Protein AF-A0A7C3JRL9-F1 (afdb_monomer_lite)

Secondary structure (DSSP, 8-state):
-HHHHHHHHHHHHTT---SHHHHHH-HHHHHHHHHHHHHHHHHHHHHHHHHHHHHHHHHTS-HHHHHHHHHHHHHHHHHHHH--HHHHHHHHHHHHHHHHHHHTT--HHHHHHHHHHHHHHHHHHHHHHHHHGGGGGG-HHHHHHHHHHHHHHHHHHHHHHHHHHHTTTSSSHHHHHHHHHHHHSS--

pLDDT: mean 79.58, std 14.14, range [42.62, 97.12]

Sequence (188 aa):
GVVTALFIVALLAWGYLPGPEMVKKNPEMIYSIVWLQGISGLAGTLVGFTLAAQLAKLAQVRYTFMVPVMFIFILMGAFSVSRDPADLVMVVGFGFLGYFMRRYGFPRPAMILGLVLGDLMEKYLYRSVASYGFTWLTRPAVIVLLAFAGLSLFLTLRGRIKASANAREEAPATASFTGAMARAEDES

Structure (mmCIF, N/CA/C/O backbone):
data_AF-A0A7C3JRL9-F1
#
_entry.id   AF-A0A7C3JRL9-F1
#
loop_
_atom_site.group_PDB
_atom_site.id
_atom_site.type_symbol
_atom_site.label_atom_id
_atom_site.label_alt_id
_atom_site.label_comp_id
_atom_site.label_asym_id
_atom_site.label_entity_id
_atom_site.label_seq_id
_atom_site.pdbx_PDB_ins_code
_atom_site.Cartn_x
_atom_site.Cartn_y
_atom_site.Cartn_z
_atom_site.occupancy
_atom_site.B_iso_or_equiv
_atom_site.auth_seq_id
_atom_site.auth_comp_id
_atom_site.auth_asym_id
_atom_site.auth_atom_id
_atom_site.pdbx_PDB_model_num
ATOM 1 N N . GLY A 1 1 ? 10.222 4.390 -11.655 1.00 56.88 1 GLY A N 1
ATOM 2 C CA . GLY A 1 1 ? 10.301 5.566 -12.534 1.00 56.88 1 GLY A CA 1
ATOM 3 C C . GLY A 1 1 ? 11.142 6.632 -11.877 1.00 56.88 1 GLY A C 1
ATOM 4 O O . GLY A 1 1 ? 12.346 6.640 -12.071 1.00 56.88 1 GLY A O 1
ATOM 5 N N . VAL A 1 2 ? 10.524 7.466 -11.040 1.00 76.88 2 VAL A N 1
ATOM 6 C CA . VAL A 1 2 ? 11.206 8.600 -10.395 1.00 76.88 2 VAL A CA 1
ATOM 7 C C . VAL A 1 2 ? 12.194 8.149 -9.316 1.00 76.88 2 VAL A C 1
ATOM 9 O O . VAL A 1 2 ? 13.349 8.536 -9.361 1.00 76.88 2 VAL A O 1
ATOM 12 N N . VAL A 1 3 ? 11.798 7.250 -8.409 1.00 83.75 3 VAL A N 1
ATOM 13 C CA . VAL A 1 3 ? 12.682 6.780 -7.318 1.00 83.75 3 VAL A CA 1
ATOM 14 C C . VAL A 1 3 ? 13.914 6.038 -7.850 1.00 83.75 3 VAL A C 1
ATOM 16 O O . VAL A 1 3 ? 15.030 6.275 -7.407 1.00 83.75 3 VAL A O 1
ATOM 19 N N . THR A 1 4 ? 13.730 5.190 -8.864 1.00 84.75 4 THR A N 1
ATOM 20 C CA . THR A 1 4 ? 14.830 4.503 -9.560 1.00 84.75 4 THR A CA 1
ATOM 21 C C . THR A 1 4 ? 15.759 5.479 -10.281 1.00 84.75 4 THR A C 1
ATOM 23 O O . THR A 1 4 ? 16.967 5.280 -10.272 1.00 84.75 4 THR A O 1
ATOM 26 N N . ALA A 1 5 ? 15.216 6.547 -10.878 1.00 86.44 5 ALA A N 1
ATOM 27 C CA . ALA A 1 5 ? 16.021 7.584 -11.516 1.00 86.44 5 ALA A CA 1
ATOM 28 C C . ALA A 1 5 ? 16.810 8.398 -10.481 1.00 86.44 5 ALA A C 1
ATOM 30 O O . ALA A 1 5 ? 18.003 8.598 -10.661 1.00 86.44 5 ALA A O 1
ATOM 31 N N . LEU A 1 6 ? 16.182 8.791 -9.367 1.00 89.81 6 LEU A N 1
ATOM 32 C CA . LEU A 1 6 ? 16.849 9.481 -8.258 1.00 89.81 6 LEU A CA 1
ATOM 33 C C . LEU A 1 6 ? 17.978 8.638 -7.661 1.00 89.81 6 LEU A C 1
ATOM 35 O O . LEU A 1 6 ? 19.049 9.161 -7.372 1.00 89.81 6 LEU A O 1
ATOM 39 N N . PHE A 1 7 ? 17.764 7.330 -7.535 1.00 87.06 7 PHE A N 1
ATOM 40 C CA . PHE A 1 7 ? 18.797 6.405 -7.088 1.00 87.06 7 PHE A CA 1
ATOM 41 C C . PHE A 1 7 ? 19.982 6.341 -8.065 1.00 87.06 7 PHE A C 1
ATOM 43 O O . PHE A 1 7 ? 21.127 6.468 -7.644 1.00 87.06 7 PHE A O 1
ATOM 50 N N . ILE A 1 8 ? 19.722 6.225 -9.374 1.00 88.38 8 ILE A N 1
ATOM 51 C CA . ILE A 1 8 ? 20.769 6.263 -10.412 1.00 88.38 8 ILE A CA 1
ATOM 52 C C . ILE A 1 8 ? 21.530 7.596 -10.379 1.00 88.38 8 ILE A C 1
ATOM 54 O O . ILE A 1 8 ? 22.756 7.597 -10.446 1.00 88.38 8 ILE A O 1
ATOM 58 N N . VAL A 1 9 ? 20.824 8.719 -10.227 1.00 88.31 9 VAL A N 1
ATOM 59 C CA . VAL A 1 9 ? 21.429 10.055 -10.110 1.00 88.31 9 VAL A CA 1
ATOM 60 C C . VAL A 1 9 ? 22.331 10.147 -8.879 1.00 88.31 9 VAL A C 1
ATOM 62 O O . VAL A 1 9 ? 23.441 10.658 -8.988 1.00 88.31 9 VAL A O 1
ATOM 65 N N . ALA A 1 10 ? 21.907 9.615 -7.731 1.00 87.19 10 ALA A N 1
ATOM 66 C CA . ALA A 1 10 ? 22.717 9.599 -6.514 1.00 87.19 10 ALA A CA 1
ATOM 67 C C . ALA A 1 10 ? 24.000 8.761 -6.670 1.00 87.19 10 ALA A C 1
ATOM 69 O O . ALA A 1 10 ? 25.068 9.189 -6.239 1.00 87.19 10 ALA A O 1
ATOM 70 N N . LEU A 1 11 ? 23.921 7.602 -7.333 1.00 86.50 11 LEU A N 1
ATOM 71 C CA . LEU A 1 11 ? 25.095 6.768 -7.615 1.00 86.50 11 LEU A CA 1
ATOM 72 C C . LEU A 1 11 ? 26.078 7.463 -8.564 1.00 86.50 11 LEU A C 1
ATOM 74 O O . LEU A 1 11 ? 27.279 7.492 -8.294 1.00 86.50 11 LEU A O 1
ATOM 78 N N . LEU A 1 12 ? 25.561 8.081 -9.629 1.00 87.81 12 LEU A N 1
ATOM 79 C CA . LEU A 1 12 ? 26.366 8.858 -10.570 1.00 87.81 12 LEU A CA 1
ATOM 80 C C . LEU A 1 12 ? 27.022 10.070 -9.893 1.00 87.81 12 LEU A C 1
ATOM 82 O O . LEU A 1 12 ? 28.178 10.367 -10.184 1.00 87.81 12 LEU A O 1
ATOM 86 N N . ALA A 1 13 ? 26.331 10.732 -8.957 1.00 87.94 13 ALA A N 1
ATOM 87 C CA . ALA A 1 13 ? 26.879 11.848 -8.180 1.00 87.94 13 ALA A CA 1
ATOM 88 C C . ALA A 1 13 ? 28.062 11.433 -7.286 1.00 87.94 13 ALA A C 1
ATOM 90 O O . ALA A 1 13 ? 28.947 12.241 -7.022 1.00 87.94 13 ALA A O 1
ATOM 91 N N . TRP A 1 14 ? 28.108 10.172 -6.853 1.00 84.06 14 TRP A N 1
ATOM 92 C CA . TRP A 1 14 ? 29.246 9.585 -6.138 1.00 84.06 14 TRP A CA 1
ATOM 93 C C . TRP A 1 14 ? 30.312 8.980 -7.064 1.00 84.06 14 TRP A C 1
ATOM 95 O O . TRP A 1 14 ? 31.263 8.368 -6.586 1.00 84.06 14 TRP A O 1
ATOM 105 N N . GLY A 1 15 ? 30.185 9.164 -8.382 1.00 82.62 15 GLY A N 1
ATOM 106 C CA . GLY A 1 15 ? 31.150 8.682 -9.374 1.00 82.62 15 GLY A CA 1
ATOM 107 C C . GLY A 1 15 ? 30.995 7.204 -9.743 1.00 82.62 15 GLY A C 1
ATOM 108 O O . GLY A 1 15 ? 31.827 6.662 -10.470 1.00 82.62 15 GLY A O 1
ATOM 109 N N . TYR A 1 16 ? 29.931 6.545 -9.285 1.00 81.62 16 TYR A N 1
ATOM 110 C CA . TYR A 1 16 ? 29.655 5.145 -9.582 1.00 81.62 16 TYR A CA 1
ATOM 111 C C . TYR A 1 16 ? 28.729 5.028 -10.800 1.00 81.62 16 TYR A C 1
ATOM 113 O O . TYR A 1 16 ? 27.590 5.491 -10.766 1.00 81.62 16 TYR A O 1
ATOM 121 N N . LEU A 1 17 ? 29.197 4.396 -11.884 1.00 81.31 17 LEU A N 1
ATOM 122 C CA . LEU A 1 17 ? 28.400 4.171 -13.100 1.00 81.31 17 LEU A CA 1
ATOM 123 C C . LEU A 1 17 ? 27.587 2.873 -12.993 1.00 81.31 17 LEU A C 1
ATOM 125 O O . LEU A 1 17 ? 28.160 1.804 -13.192 1.00 81.31 17 LEU A O 1
ATOM 129 N N . PRO A 1 18 ? 26.268 2.908 -12.730 1.00 72.94 18 PRO A N 1
ATOM 130 C CA . PRO A 1 18 ? 25.472 1.692 -12.590 1.00 72.94 18 PRO A CA 1
ATOM 131 C C . PRO A 1 18 ? 25.501 0.852 -13.876 1.00 72.94 18 PRO A C 1
ATOM 133 O O . PRO A 1 18 ? 25.151 1.322 -14.956 1.00 72.94 18 PRO A O 1
ATOM 136 N N . GLY A 1 19 ? 25.923 -0.408 -13.755 1.00 79.75 19 GLY A N 1
ATOM 137 C CA . GLY A 1 19 ? 26.060 -1.344 -14.871 1.00 79.75 19 GLY A CA 1
ATOM 138 C C . GLY A 1 19 ? 26.717 -2.666 -14.449 1.00 79.75 19 GLY A C 1
ATOM 139 O O . GLY A 1 19 ? 27.100 -2.809 -13.286 1.00 79.75 19 GLY A O 1
ATOM 140 N N . PRO A 1 20 ? 26.893 -3.634 -15.369 1.00 76.00 20 PRO A N 1
ATOM 141 C CA . PRO A 1 20 ? 27.517 -4.930 -15.065 1.00 76.00 20 PRO A CA 1
ATOM 142 C C . PRO A 1 20 ? 28.936 -4.797 -14.495 1.00 76.00 20 PRO A C 1
ATOM 144 O O . PRO A 1 20 ? 29.383 -5.631 -13.713 1.00 76.00 20 PRO A O 1
ATOM 147 N N . GLU A 1 21 ? 29.628 -3.718 -14.861 1.00 77.62 21 GLU A N 1
ATOM 148 C CA . GLU A 1 21 ? 30.976 -3.408 -14.393 1.00 77.62 21 GLU A CA 1
ATOM 149 C C . GLU A 1 21 ? 31.012 -2.965 -12.921 1.00 77.62 21 GLU A C 1
ATOM 151 O O . GLU A 1 21 ? 31.993 -3.246 -12.242 1.00 77.62 21 GLU A O 1
ATOM 156 N N . MET A 1 22 ? 29.940 -2.379 -12.369 1.00 78.19 22 MET A N 1
ATOM 157 C CA . MET A 1 22 ? 29.875 -2.036 -10.936 1.00 78.19 22 MET A CA 1
ATOM 158 C C . MET A 1 22 ? 29.895 -3.261 -10.036 1.00 78.19 22 MET A C 1
ATOM 160 O O . MET A 1 22 ? 30.520 -3.232 -8.982 1.00 78.19 22 MET A O 1
ATOM 164 N N . VAL A 1 23 ? 29.253 -4.345 -10.474 1.00 78.00 23 VAL A N 1
ATOM 165 C CA . VAL A 1 23 ? 29.244 -5.619 -9.744 1.00 78.00 23 VAL A CA 1
ATOM 166 C C . VAL A 1 23 ? 30.650 -6.207 -9.657 1.00 78.00 23 VAL A C 1
ATOM 168 O O . VAL A 1 23 ? 30.996 -6.833 -8.661 1.00 78.00 23 VAL A O 1
ATOM 171 N N . LYS A 1 24 ? 31.471 -5.985 -10.690 1.00 78.25 24 LYS A N 1
ATOM 172 C CA . LYS A 1 24 ? 32.839 -6.502 -10.763 1.00 78.25 24 LYS A CA 1
ATOM 173 C C . LYS A 1 24 ? 33.857 -5.597 -10.070 1.00 78.25 24 LYS A C 1
ATOM 175 O O . LYS A 1 24 ? 34.755 -6.110 -9.417 1.00 78.25 24 LYS A O 1
ATOM 180 N N . LYS A 1 25 ? 33.746 -4.275 -10.246 1.00 79.19 25 LYS A N 1
ATOM 181 C CA . LYS A 1 25 ? 34.727 -3.298 -9.743 1.00 79.19 25 LYS A CA 1
ATOM 182 C C . LYS A 1 25 ? 34.474 -2.845 -8.311 1.00 79.19 25 LYS A C 1
ATOM 184 O O . LYS A 1 25 ? 35.446 -2.568 -7.628 1.00 79.19 25 LYS A O 1
ATOM 189 N N . ASN A 1 26 ? 33.212 -2.754 -7.887 1.00 80.00 26 ASN A N 1
ATOM 190 C CA . ASN A 1 26 ? 32.833 -2.241 -6.565 1.00 80.00 26 ASN A CA 1
ATOM 191 C C . ASN A 1 26 ? 31.784 -3.154 -5.891 1.00 80.00 26 ASN A C 1
ATOM 193 O O . ASN A 1 26 ? 30.663 -2.711 -5.600 1.00 80.00 26 ASN A O 1
ATOM 197 N N . PRO A 1 27 ? 32.086 -4.452 -5.679 1.00 80.81 27 PRO A N 1
ATOM 198 C CA . PRO A 1 27 ? 31.149 -5.386 -5.056 1.00 80.81 27 PRO A CA 1
ATOM 199 C C . PRO A 1 27 ? 30.756 -4.953 -3.637 1.00 80.81 27 PRO A C 1
ATOM 201 O O . PRO A 1 27 ? 29.607 -5.143 -3.234 1.00 80.81 27 PRO A O 1
ATOM 204 N N . GLU A 1 28 ? 31.665 -4.320 -2.890 1.00 85.75 28 GLU A N 1
ATOM 205 C CA . GLU A 1 28 ? 31.413 -3.838 -1.531 1.00 85.75 28 GLU A CA 1
ATOM 206 C C . GLU A 1 28 ? 30.258 -2.831 -1.452 1.00 85.75 28 GLU A C 1
ATOM 208 O O . GLU A 1 28 ? 29.477 -2.862 -0.496 1.00 85.75 28 GLU A O 1
ATOM 213 N N . MET A 1 29 ? 30.082 -1.986 -2.473 1.00 83.94 29 MET A N 1
ATOM 214 C CA . MET A 1 29 ? 28.991 -1.012 -2.507 1.00 83.94 29 MET A CA 1
ATOM 215 C C . MET A 1 29 ? 27.630 -1.701 -2.644 1.00 83.94 29 MET A C 1
ATOM 217 O O . MET A 1 29 ? 26.676 -1.352 -1.947 1.00 83.94 29 MET A O 1
ATOM 221 N N . ILE A 1 30 ? 27.540 -2.715 -3.509 1.00 85.31 30 ILE A N 1
ATOM 222 C CA . ILE A 1 30 ? 26.302 -3.474 -3.722 1.00 85.31 30 ILE A CA 1
ATOM 223 C C . ILE A 1 30 ? 25.941 -4.244 -2.458 1.00 85.31 30 ILE A C 1
ATOM 225 O O . ILE A 1 30 ? 24.798 -4.172 -2.004 1.00 85.31 30 ILE A O 1
ATOM 229 N N . TYR A 1 31 ? 26.917 -4.925 -1.853 1.00 89.06 31 TYR A N 1
ATOM 230 C CA . TYR A 1 31 ? 26.693 -5.622 -0.592 1.00 89.06 31 TYR A CA 1
ATOM 231 C C . TYR A 1 31 ? 26.236 -4.661 0.503 1.00 89.06 31 TYR A C 1
ATOM 233 O O . TYR A 1 31 ? 25.285 -4.976 1.208 1.00 89.06 31 TYR A O 1
ATOM 241 N N . SER A 1 32 ? 26.824 -3.468 0.601 1.00 89.94 32 SER A N 1
ATOM 242 C CA . SER A 1 32 ? 26.413 -2.463 1.587 1.00 89.94 32 SER A CA 1
ATOM 243 C C . SER A 1 32 ? 24.957 -2.022 1.404 1.00 89.94 32 SER A C 1
ATOM 245 O O . SER A 1 32 ? 24.225 -1.922 2.383 1.00 89.94 32 SER A O 1
ATOM 247 N N . ILE A 1 33 ? 24.500 -1.819 0.164 1.00 89.00 33 ILE A N 1
ATOM 248 C CA . ILE A 1 33 ? 23.107 -1.440 -0.133 1.00 89.00 33 ILE A CA 1
ATOM 249 C C . ILE A 1 33 ? 22.141 -2.581 0.210 1.00 89.00 33 ILE A C 1
ATOM 251 O O . ILE A 1 33 ? 21.086 -2.340 0.797 1.00 89.00 33 ILE A O 1
ATOM 255 N N . VAL A 1 34 ? 22.506 -3.826 -0.109 1.00 91.25 34 VAL A N 1
ATOM 256 C CA . VAL A 1 34 ? 21.704 -5.014 0.226 1.00 91.25 34 VAL A CA 1
ATOM 257 C C . VAL A 1 34 ? 21.622 -5.210 1.742 1.00 91.25 34 VAL A C 1
ATOM 259 O O . VAL A 1 34 ? 20.528 -5.398 2.279 1.00 91.25 34 VAL A O 1
ATOM 262 N N . TRP A 1 35 ? 22.751 -5.104 2.448 1.00 94.75 35 TRP A N 1
ATOM 263 C CA . TRP A 1 35 ? 22.793 -5.168 3.908 1.00 94.75 35 TRP A CA 1
ATOM 264 C C . TRP A 1 35 ? 21.987 -4.037 4.543 1.00 94.75 35 TRP A C 1
ATOM 266 O O . TRP A 1 35 ? 21.216 -4.296 5.462 1.00 94.75 35 TRP A O 1
ATOM 276 N N . LEU A 1 36 ? 22.087 -2.809 4.029 1.00 94.56 36 LEU A N 1
ATOM 277 C CA . LEU A 1 36 ? 21.318 -1.672 4.528 1.00 94.56 36 LEU A CA 1
ATOM 278 C C . LEU A 1 36 ? 19.813 -1.855 4.306 1.00 94.56 36 LEU A C 1
ATOM 280 O O . LEU A 1 36 ? 19.033 -1.520 5.192 1.00 94.56 36 LEU A O 1
ATOM 284 N N . GLN A 1 37 ? 19.391 -2.434 3.179 1.00 92.75 37 GLN A N 1
ATOM 285 C CA . GLN A 1 37 ? 17.986 -2.770 2.936 1.00 92.75 37 GLN A CA 1
ATOM 286 C C . GLN A 1 37 ? 17.477 -3.814 3.942 1.00 92.75 37 GLN A C 1
ATOM 288 O O . GLN A 1 37 ? 16.376 -3.674 4.479 1.00 92.75 37 GLN A O 1
ATOM 293 N N . GLY A 1 38 ? 18.290 -4.831 4.242 1.00 94.94 38 GLY A N 1
ATOM 294 C CA . GLY A 1 38 ? 17.980 -5.822 5.274 1.00 94.94 38 GLY A CA 1
ATOM 295 C C . GLY A 1 38 ? 17.889 -5.202 6.672 1.00 94.94 38 GLY A C 1
ATOM 296 O O . GLY A 1 38 ? 16.897 -5.392 7.379 1.00 94.94 38 GLY A O 1
ATOM 297 N N . ILE A 1 39 ? 18.886 -4.397 7.048 1.00 97.12 39 ILE A N 1
ATOM 298 C CA . ILE A 1 39 ? 18.936 -3.686 8.332 1.00 97.12 39 ILE A CA 1
ATOM 299 C C . ILE A 1 39 ? 17.781 -2.687 8.445 1.00 97.12 39 ILE A C 1
ATOM 301 O O . ILE A 1 39 ? 17.201 -2.571 9.517 1.00 97.12 39 ILE A O 1
ATOM 305 N N . SER A 1 40 ? 17.391 -2.009 7.363 1.00 96.00 40 SER A N 1
ATOM 306 C CA . SER A 1 40 ? 16.243 -1.096 7.336 1.00 96.00 40 SER A CA 1
ATOM 307 C C . SER A 1 40 ? 14.941 -1.824 7.665 1.00 96.00 40 SER A C 1
ATOM 309 O O . SER A 1 40 ? 14.171 -1.344 8.496 1.00 96.00 40 SER A O 1
ATOM 311 N N . GLY A 1 41 ? 14.720 -3.010 7.089 1.00 95.12 41 GLY A N 1
ATOM 312 C CA . GLY A 1 41 ? 13.561 -3.839 7.422 1.00 95.12 41 GLY A CA 1
ATOM 313 C C . GLY A 1 41 ? 13.556 -4.277 8.890 1.00 95.12 41 GLY A C 1
ATOM 314 O O . GLY A 1 41 ? 12.526 -4.191 9.565 1.00 95.12 41 GLY A O 1
ATOM 315 N N . LEU A 1 42 ? 14.716 -4.683 9.415 1.00 96.50 42 LEU A N 1
ATOM 316 C CA . LEU A 1 42 ? 14.855 -5.089 10.815 1.00 96.50 42 LEU A CA 1
ATOM 317 C C . LEU A 1 42 ? 14.656 -3.910 11.780 1.00 96.50 42 LEU A C 1
ATOM 319 O O . LEU A 1 42 ? 13.880 -4.009 12.729 1.00 96.50 42 LEU A O 1
ATOM 323 N N . ALA A 1 43 ? 15.300 -2.776 11.510 1.00 96.50 43 ALA A N 1
ATOM 324 C CA . ALA A 1 43 ? 15.160 -1.546 12.280 1.00 96.50 43 ALA A CA 1
ATOM 325 C C . ALA A 1 43 ? 13.718 -1.025 12.234 1.00 96.50 43 ALA A C 1
ATOM 327 O O . ALA A 1 43 ? 13.165 -0.661 13.268 1.00 96.50 43 ALA A O 1
ATOM 328 N N . GLY A 1 44 ? 13.077 -1.059 11.063 1.00 95.31 44 GLY A N 1
ATOM 329 C CA . GLY A 1 44 ? 11.672 -0.698 10.893 1.00 95.31 44 GLY A CA 1
ATOM 330 C C . GLY A 1 44 ? 10.736 -1.607 11.686 1.00 95.31 44 GLY A C 1
ATOM 331 O O . GLY A 1 44 ? 9.789 -1.120 12.294 1.00 95.31 44 GLY A O 1
ATOM 332 N N . THR A 1 45 ? 11.031 -2.906 11.758 1.00 95.88 45 THR A N 1
ATOM 333 C CA . THR A 1 45 ? 10.268 -3.854 12.586 1.00 95.88 45 THR A CA 1
ATOM 334 C C . THR A 1 45 ? 10.439 -3.553 14.074 1.00 95.88 45 THR A C 1
ATOM 336 O O . THR A 1 45 ? 9.452 -3.504 14.805 1.00 95.88 45 THR A O 1
ATOM 339 N N . LEU A 1 46 ? 11.671 -3.294 14.523 1.00 96.19 46 LEU A N 1
ATOM 340 C CA . LEU A 1 46 ? 11.961 -2.965 15.919 1.00 96.19 46 LEU A CA 1
ATOM 341 C C . LEU A 1 46 ? 11.271 -1.661 16.345 1.00 96.19 46 LEU A C 1
ATOM 343 O O . LEU A 1 46 ? 10.592 -1.622 17.369 1.00 96.19 46 LEU A O 1
ATOM 347 N N . VAL A 1 47 ? 11.398 -0.611 15.532 1.00 95.69 47 VAL A N 1
ATOM 348 C CA . VAL A 1 47 ? 10.740 0.687 15.748 1.00 95.69 47 VAL A CA 1
ATOM 349 C C . VAL A 1 47 ? 9.219 0.550 15.658 1.00 95.69 47 VAL A C 1
ATOM 351 O O . VAL A 1 47 ? 8.493 1.123 16.464 1.00 95.69 47 VAL A O 1
ATOM 354 N N . GLY A 1 48 ? 8.718 -0.245 14.714 1.00 94.06 48 GLY A N 1
ATOM 355 C CA . GLY A 1 48 ? 7.296 -0.540 14.586 1.00 94.06 48 GLY A CA 1
ATOM 356 C C . GLY A 1 48 ? 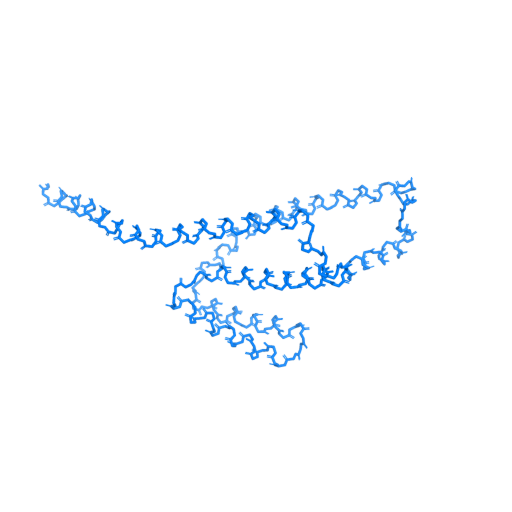6.739 -1.218 15.835 1.00 94.06 48 GLY A C 1
ATOM 357 O O . GLY A 1 48 ? 5.680 -0.825 16.312 1.00 94.06 48 GLY A O 1
ATOM 358 N N . PHE A 1 49 ? 7.462 -2.180 16.410 1.00 94.00 49 PHE A N 1
ATOM 359 C CA . PHE A 1 49 ? 7.043 -2.884 17.622 1.00 94.00 49 PHE A CA 1
ATOM 360 C C . PHE A 1 49 ? 7.012 -1.968 18.854 1.00 94.00 49 PHE A C 1
ATOM 362 O O . PHE A 1 49 ? 6.048 -2.003 19.621 1.00 94.00 49 PHE A O 1
ATOM 369 N N . THR A 1 50 ? 8.018 -1.105 19.031 1.00 92.88 50 THR A N 1
ATOM 370 C CA . THR A 1 50 ? 8.047 -0.153 20.156 1.00 92.88 50 THR A CA 1
ATOM 371 C C . THR A 1 50 ? 6.966 0.921 20.027 1.00 92.88 50 THR A C 1
ATOM 373 O O . THR A 1 50 ? 6.276 1.225 21.003 1.00 92.88 50 THR A O 1
ATOM 376 N N . LEU A 1 51 ? 6.753 1.451 18.818 1.00 93.75 51 LEU A N 1
ATOM 377 C CA . LEU A 1 51 ? 5.714 2.446 18.545 1.00 93.75 51 LEU A CA 1
ATOM 378 C C . LEU A 1 51 ? 4.305 1.850 18.551 1.00 93.75 51 LEU A C 1
ATOM 380 O O . LEU A 1 51 ? 3.365 2.555 18.911 1.00 93.75 51 LEU A O 1
ATOM 384 N N . ALA A 1 52 ? 4.125 0.573 18.201 1.00 91.75 52 ALA A N 1
ATOM 385 C CA . ALA A 1 52 ? 2.809 -0.066 18.154 1.00 91.75 52 ALA A CA 1
ATOM 386 C C . ALA A 1 52 ? 2.072 0.047 19.495 1.00 91.75 52 ALA A C 1
ATOM 388 O O . ALA A 1 52 ? 0.887 0.374 19.519 1.00 91.75 52 ALA A O 1
ATOM 389 N N . ALA A 1 53 ? 2.776 -0.135 20.617 1.00 85.44 53 ALA A N 1
ATOM 390 C CA . ALA A 1 53 ? 2.191 0.006 21.949 1.00 85.44 53 ALA A CA 1
ATOM 391 C C . ALA A 1 53 ? 1.735 1.447 22.252 1.00 85.44 53 ALA A C 1
ATOM 393 O O . ALA A 1 53 ? 0.713 1.653 22.910 1.00 85.44 53 ALA A O 1
ATOM 394 N N . GLN A 1 54 ? 2.468 2.454 21.770 1.00 88.12 54 GLN A N 1
ATOM 395 C CA . GLN A 1 54 ? 2.111 3.866 21.943 1.00 88.12 54 GLN A CA 1
ATOM 396 C C . GLN A 1 54 ? 0.961 4.275 21.012 1.00 88.12 54 GLN A C 1
ATOM 398 O O . GLN A 1 54 ? 0.013 4.930 21.447 1.00 88.12 54 GLN A O 1
ATOM 403 N N . LEU A 1 55 ? 0.996 3.832 19.755 1.00 86.69 55 LEU A N 1
ATOM 404 C CA . LEU A 1 55 ? -0.055 4.073 18.767 1.00 86.69 55 LEU A CA 1
ATOM 405 C C . LEU A 1 55 ? -1.370 3.384 19.149 1.00 86.69 55 LEU A C 1
ATOM 407 O O . LEU A 1 55 ? -2.436 3.968 18.963 1.00 86.69 55 LEU A O 1
ATOM 411 N N . ALA A 1 56 ? -1.314 2.193 19.751 1.00 83.88 56 ALA A N 1
ATOM 412 C CA . ALA A 1 56 ? -2.496 1.510 20.273 1.00 83.88 56 ALA A CA 1
ATOM 413 C C . ALA A 1 56 ? -3.200 2.337 21.361 1.00 83.88 56 ALA A C 1
ATOM 415 O O . ALA A 1 56 ? -4.423 2.457 21.345 1.00 83.88 56 ALA A O 1
ATOM 416 N N . LYS A 1 57 ? -2.439 2.975 22.263 1.00 83.06 57 LYS A N 1
ATOM 417 C CA . LYS A 1 57 ? -2.996 3.889 23.276 1.00 83.06 57 LYS A CA 1
ATOM 418 C C . LYS A 1 57 ? -3.601 5.141 22.642 1.00 83.06 57 LYS A C 1
ATOM 420 O O . LYS A 1 57 ? -4.663 5.586 23.066 1.00 83.06 57 LYS A O 1
ATOM 425 N N . LEU A 1 58 ? -2.967 5.683 21.600 1.00 80.94 58 LEU A N 1
ATOM 426 C CA . LEU A 1 58 ? -3.493 6.837 20.867 1.00 80.94 58 LEU A CA 1
ATOM 427 C C . LEU A 1 58 ? -4.814 6.509 20.146 1.00 80.94 58 LEU A C 1
ATOM 429 O O . LEU A 1 58 ? -5.716 7.340 20.112 1.00 80.94 58 LEU A O 1
ATOM 433 N N . ALA A 1 59 ? -4.968 5.281 19.645 1.00 78.19 59 ALA A N 1
ATOM 434 C CA . ALA A 1 59 ? -6.204 4.802 19.025 1.00 78.19 59 ALA A CA 1
ATOM 435 C C . ALA A 1 59 ? -7.358 4.561 20.023 1.00 78.19 59 ALA A C 1
ATOM 437 O O . ALA A 1 59 ? -8.512 4.481 19.605 1.00 78.19 59 ALA A O 1
ATOM 438 N N . GLN A 1 60 ? -7.074 4.462 21.328 1.00 79.25 60 GLN A N 1
ATOM 439 C CA . GLN A 1 60 ? -8.093 4.338 22.382 1.00 79.25 60 GLN A CA 1
ATOM 440 C C . GLN A 1 60 ? -8.669 5.689 22.839 1.00 79.25 60 GLN A C 1
ATOM 442 O O . GLN A 1 60 ? -9.599 5.726 23.648 1.00 79.25 60 GLN A O 1
ATOM 447 N N . VAL A 1 61 ? -8.149 6.809 22.327 1.00 80.31 61 VAL A N 1
ATOM 448 C CA . VAL A 1 61 ? -8.689 8.144 22.612 1.00 80.31 61 VAL A CA 1
ATOM 449 C C . VAL A 1 61 ? -10.125 8.248 22.089 1.00 80.31 61 VAL A C 1
ATOM 451 O O . VAL A 1 61 ? -10.465 7.716 21.033 1.00 80.31 61 VAL A O 1
ATOM 454 N N . ARG A 1 62 ? -10.987 8.952 22.840 1.00 80.69 62 ARG A N 1
ATOM 455 C CA . ARG A 1 62 ? -12.408 9.151 22.509 1.00 80.69 62 ARG A CA 1
ATOM 456 C C . ARG A 1 62 ? -12.596 9.491 21.025 1.00 80.69 62 ARG A C 1
ATOM 458 O O . ARG A 1 62 ? -12.112 10.516 20.542 1.00 80.69 62 ARG A O 1
ATOM 465 N N . TYR A 1 63 ? -13.390 8.660 20.346 1.00 75.88 63 TYR A N 1
ATOM 466 C CA . TYR A 1 63 ? -13.707 8.767 18.917 1.00 75.88 63 TYR A CA 1
ATOM 467 C C . TYR A 1 63 ? -14.183 10.172 18.507 1.00 75.88 63 TYR A C 1
ATOM 469 O O . TYR A 1 63 ? -13.878 10.635 17.411 1.00 75.88 63 TYR A O 1
ATOM 477 N N . THR A 1 64 ? -14.855 10.886 19.414 1.00 86.06 64 THR A N 1
ATOM 478 C CA . THR A 1 64 ? -15.344 12.257 19.214 1.00 86.06 64 THR A CA 1
ATOM 479 C C . THR A 1 64 ? -14.248 13.257 18.825 1.00 86.06 64 THR A C 1
ATOM 481 O O . THR A 1 64 ? -14.519 14.145 18.025 1.00 86.06 64 THR A O 1
ATOM 484 N N . PHE A 1 65 ? -13.018 13.113 19.334 1.00 84.50 65 PHE A N 1
ATOM 485 C CA . PHE A 1 65 ? -11.898 14.004 18.984 1.00 84.50 65 PHE A CA 1
ATOM 486 C C . PHE A 1 65 ? -11.055 13.476 17.818 1.00 84.50 65 PHE A C 1
ATOM 488 O O . PHE A 1 65 ? -10.501 14.258 17.051 1.00 84.50 65 PHE A O 1
ATOM 495 N N . MET A 1 66 ? -10.984 12.155 17.649 1.00 85.25 66 MET A N 1
ATOM 496 C CA . MET A 1 66 ? -10.219 11.521 16.570 1.00 85.25 66 MET A CA 1
ATOM 497 C C . MET A 1 66 ? -10.790 11.849 15.186 1.00 85.25 66 MET A C 1
ATOM 499 O O . MET A 1 66 ? -10.035 12.155 14.268 1.00 85.25 66 MET A O 1
ATOM 503 N N . VAL A 1 67 ? -12.119 11.827 1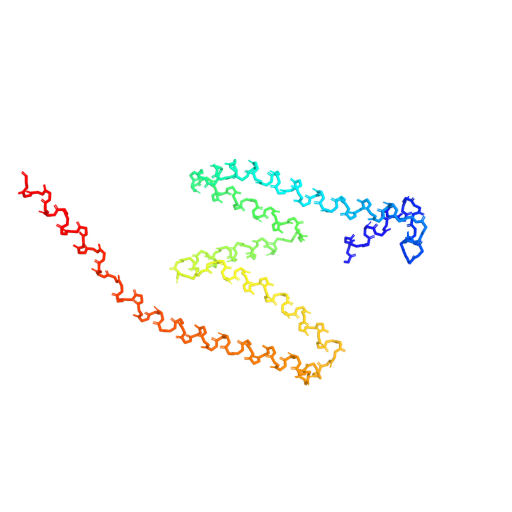5.039 1.00 86.06 67 VAL A N 1
ATOM 504 C CA . VAL A 1 67 ? -12.795 12.085 13.757 1.00 86.06 67 VAL A CA 1
ATOM 505 C C . VAL A 1 67 ? -12.450 13.456 13.152 1.00 86.06 67 VAL A C 1
ATOM 507 O O . VAL A 1 67 ? -12.004 13.468 12.005 1.00 86.06 67 VAL A O 1
ATOM 510 N N . PRO A 1 68 ? -12.609 14.600 13.850 1.00 88.31 68 PRO A N 1
ATOM 511 C CA . PRO A 1 68 ? -12.318 15.910 13.262 1.00 88.31 68 PRO A CA 1
ATOM 512 C C . PRO A 1 68 ? -10.832 16.098 12.939 1.00 88.31 68 PRO A C 1
ATOM 514 O O . PRO A 1 68 ? -10.506 16.639 11.884 1.00 88.31 68 PRO A O 1
ATOM 517 N N . VAL A 1 69 ? -9.927 15.601 13.789 1.00 90.06 69 VAL A N 1
ATOM 518 C CA . VAL A 1 69 ? -8.481 15.663 13.524 1.00 90.06 69 VAL A CA 1
ATOM 519 C C . VAL A 1 69 ? -8.136 14.848 12.279 1.00 90.06 69 VAL A C 1
ATOM 521 O O . VAL A 1 69 ? -7.508 15.371 11.362 1.00 90.06 69 VAL A O 1
ATOM 524 N N . MET A 1 70 ? -8.606 13.599 12.191 1.00 89.75 70 MET A N 1
ATOM 525 C CA . MET A 1 70 ? -8.412 12.770 10.998 1.00 89.75 70 MET A CA 1
ATOM 526 C C . MET A 1 70 ? -8.973 13.434 9.743 1.00 89.75 70 MET A C 1
ATOM 528 O O . MET A 1 70 ? -8.336 13.384 8.696 1.00 89.75 70 MET A O 1
ATOM 532 N N . PHE A 1 71 ? -10.136 14.078 9.841 1.00 89.06 71 PHE A N 1
ATOM 533 C CA . PHE A 1 71 ? -10.755 14.752 8.707 1.00 89.06 71 PHE A CA 1
ATOM 534 C C . PHE A 1 71 ? -9.884 15.898 8.176 1.00 89.06 71 PHE A C 1
ATOM 536 O O . PHE A 1 71 ? -9.657 15.976 6.972 1.00 89.06 71 PHE A O 1
ATOM 543 N N . ILE A 1 72 ? -9.311 16.724 9.060 1.00 90.81 72 ILE A N 1
ATOM 544 C CA . ILE A 1 72 ? -8.371 17.790 8.671 1.00 90.81 72 ILE A CA 1
ATOM 545 C C . ILE A 1 72 ? -7.133 17.200 7.984 1.00 90.81 72 ILE A C 1
ATOM 547 O O . ILE A 1 72 ? -6.736 17.680 6.925 1.00 90.81 72 ILE A O 1
ATOM 551 N N . PHE A 1 73 ? -6.549 16.133 8.538 1.00 91.19 73 PHE A N 1
ATOM 552 C CA . PHE A 1 73 ? -5.392 15.468 7.929 1.00 91.19 73 PHE A CA 1
ATOM 553 C C . PHE A 1 73 ? -5.707 14.873 6.550 1.00 91.19 73 PHE A C 1
ATOM 555 O O . PHE A 1 73 ? -4.887 14.986 5.642 1.00 91.19 73 PHE A O 1
ATOM 562 N N . ILE A 1 74 ? -6.887 14.274 6.370 1.00 89.06 74 ILE A N 1
ATOM 563 C CA . ILE A 1 74 ? -7.324 13.726 5.078 1.00 89.06 74 ILE A CA 1
ATOM 564 C C . ILE A 1 74 ? -7.490 14.847 4.047 1.00 89.06 74 ILE A C 1
ATOM 566 O O . ILE A 1 74 ? -7.001 14.715 2.928 1.00 89.06 74 ILE A O 1
ATOM 570 N N . LEU A 1 75 ? -8.125 15.961 4.421 1.00 87.69 75 LEU A N 1
ATOM 571 C CA . LEU A 1 75 ? -8.286 17.120 3.538 1.00 87.69 75 LEU A CA 1
ATOM 572 C C . LEU A 1 75 ? -6.935 17.741 3.162 1.00 87.69 75 LEU A C 1
ATOM 574 O O . LEU A 1 75 ? -6.699 18.053 1.997 1.00 87.69 75 LEU A O 1
ATOM 578 N N . MET A 1 76 ? -6.021 17.869 4.126 1.00 89.94 76 MET A N 1
ATOM 579 C CA . MET A 1 76 ? -4.678 18.393 3.881 1.00 89.94 76 MET A CA 1
ATOM 580 C C . MET A 1 76 ? -3.847 17.453 2.998 1.00 89.94 76 MET A C 1
ATOM 582 O O . MET A 1 76 ? -3.140 17.913 2.103 1.00 89.94 76 MET A O 1
ATOM 586 N N . GLY A 1 77 ? -3.972 16.139 3.197 1.00 87.12 77 GLY A N 1
ATOM 587 C CA . GLY A 1 77 ? -3.339 15.130 2.350 1.00 87.12 77 GLY A CA 1
ATOM 588 C C . GLY A 1 77 ? -3.865 15.157 0.915 1.00 87.12 77 GLY A C 1
ATOM 589 O O . GLY A 1 77 ? -3.070 15.150 -0.022 1.00 87.12 77 GLY A O 1
ATOM 590 N N . ALA A 1 78 ? -5.183 15.264 0.740 1.00 85.81 78 ALA A N 1
ATOM 591 C CA . ALA A 1 78 ? -5.817 15.377 -0.571 1.00 85.81 78 ALA A CA 1
ATOM 592 C C . ALA A 1 78 ? -5.343 16.623 -1.330 1.00 85.81 78 ALA A C 1
ATOM 594 O O . ALA A 1 78 ? -4.971 16.546 -2.499 1.00 85.81 78 ALA A O 1
ATOM 595 N N . PHE A 1 79 ? -5.268 17.761 -0.639 1.00 85.62 79 PHE A N 1
ATOM 596 C CA . PHE A 1 79 ? -4.816 19.012 -1.239 1.00 85.62 79 PHE A CA 1
ATOM 597 C C . PHE A 1 79 ? -3.317 19.015 -1.580 1.00 85.62 79 PHE A C 1
ATOM 599 O O . PHE A 1 79 ? -2.889 19.707 -2.505 1.00 85.62 79 PHE A O 1
ATOM 606 N N . SER A 1 80 ? -2.500 18.228 -0.871 1.00 86.88 80 SER A N 1
ATOM 607 C CA . SER A 1 80 ? -1.049 18.212 -1.078 1.00 86.88 80 SER A CA 1
ATOM 608 C C . SER A 1 80 ? -0.614 17.601 -2.415 1.00 86.88 80 SER A C 1
ATOM 610 O O . SER A 1 80 ? 0.502 17.888 -2.852 1.00 86.88 80 SER A O 1
ATOM 612 N N . VAL A 1 81 ? -1.438 16.751 -3.038 1.00 78.38 81 VAL A N 1
ATOM 613 C CA . VAL A 1 81 ? -1.074 16.019 -4.263 1.00 78.38 81 VAL A CA 1
ATOM 614 C C . VAL A 1 81 ? -1.284 16.876 -5.510 1.00 78.38 81 VAL A C 1
ATOM 616 O O . VAL A 1 81 ? -0.330 17.117 -6.246 1.00 78.38 81 VAL A O 1
ATOM 619 N N . SER A 1 82 ? -2.505 17.365 -5.728 1.00 75.06 82 SER A N 1
ATOM 620 C CA . SER A 1 82 ? -2.872 18.038 -6.985 1.00 75.06 82 SER A CA 1
ATOM 621 C C . SER A 1 82 ? -3.043 19.551 -6.842 1.00 75.06 82 SER A C 1
ATOM 623 O O . SER A 1 82 ? -3.113 20.245 -7.851 1.00 75.06 82 SER A O 1
ATOM 625 N N . ARG A 1 83 ? -3.102 20.077 -5.603 1.00 81.69 83 ARG A N 1
ATOM 626 C CA . ARG A 1 83 ? -3.413 21.489 -5.279 1.00 81.69 83 ARG A CA 1
ATOM 627 C C . ARG A 1 83 ? -4.686 22.028 -5.956 1.00 81.69 83 ARG A C 1
ATOM 629 O O . ARG A 1 83 ? -4.853 23.241 -6.064 1.00 81.69 83 ARG A O 1
ATOM 636 N N . ASP A 1 84 ? -5.580 21.142 -6.391 1.00 84.50 84 ASP A N 1
ATOM 637 C CA . ASP A 1 84 ? -6.825 21.474 -7.079 1.00 84.50 84 ASP A CA 1
ATOM 638 C C . ASP A 1 84 ? -8.003 21.406 -6.085 1.00 84.50 84 ASP A C 1
ATOM 640 O O . ASP A 1 84 ? -8.143 20.404 -5.372 1.00 84.50 84 ASP A O 1
ATOM 644 N N . PRO A 1 85 ? -8.864 22.438 -5.994 1.00 83.19 85 PRO A N 1
ATOM 645 C CA . PRO A 1 85 ? -10.075 22.384 -5.175 1.00 83.19 85 PRO A CA 1
ATOM 646 C C . PRO A 1 85 ? -11.061 21.270 -5.576 1.00 83.19 85 PRO A C 1
ATOM 648 O O . PRO A 1 85 ? -11.847 20.839 -4.730 1.00 83.19 85 PRO A O 1
ATOM 651 N N . ALA A 1 86 ? -11.029 20.773 -6.817 1.00 85.69 86 ALA A N 1
ATOM 652 C CA . ALA A 1 86 ? -11.886 19.675 -7.270 1.00 85.69 86 ALA A CA 1
ATOM 653 C C . ALA A 1 86 ? -11.630 18.367 -6.497 1.00 85.69 86 ALA A C 1
ATOM 655 O O . ALA A 1 86 ? -12.578 17.658 -6.143 1.00 85.69 86 ALA A O 1
ATOM 656 N N . ASP A 1 87 ? -10.373 18.090 -6.141 1.00 84.69 87 ASP A N 1
ATOM 657 C CA . ASP A 1 87 ? -10.000 16.912 -5.348 1.00 84.69 87 ASP A CA 1
ATOM 658 C C . ASP A 1 87 ? -10.588 16.973 -3.934 1.00 84.69 87 ASP A C 1
ATOM 660 O O . ASP A 1 87 ? -10.967 15.951 -3.357 1.00 84.69 87 ASP A O 1
ATOM 664 N N . LEU A 1 88 ? -10.739 18.183 -3.387 1.00 87.06 88 LEU A N 1
ATOM 665 C CA . LEU A 1 88 ? -11.345 18.395 -2.077 1.00 87.06 88 LEU A CA 1
ATOM 666 C C . LEU A 1 88 ? -12.836 18.032 -2.093 1.00 87.06 88 LEU A C 1
ATOM 668 O O . LEU A 1 88 ? -13.322 17.349 -1.190 1.00 87.06 88 LEU A O 1
ATOM 672 N N . VAL A 1 89 ? -13.551 18.437 -3.148 1.00 89.31 89 VAL A N 1
ATOM 673 C CA . VAL A 1 89 ? -14.969 18.095 -3.348 1.00 89.31 89 VAL A CA 1
ATOM 674 C C . VAL A 1 89 ? -15.139 16.586 -3.527 1.00 89.31 89 VAL A C 1
ATOM 676 O O . VAL A 1 89 ? -16.023 15.995 -2.904 1.00 89.31 89 VAL A O 1
ATOM 679 N N . MET A 1 90 ? -14.264 15.943 -4.308 1.00 88.19 90 MET A N 1
ATOM 680 C CA . MET A 1 90 ? -14.265 14.487 -4.481 1.00 88.19 90 MET A CA 1
ATOM 681 C C . MET A 1 90 ? -14.040 13.754 -3.157 1.00 88.19 90 MET A C 1
ATOM 683 O O . MET A 1 90 ? -14.783 12.828 -2.838 1.00 88.19 90 MET A O 1
ATOM 687 N N . VAL A 1 91 ? -13.075 14.183 -2.342 1.00 88.88 91 VAL A N 1
ATOM 688 C CA . VAL A 1 91 ? -12.796 13.561 -1.038 1.00 88.88 91 VAL A CA 1
ATOM 689 C C . VAL A 1 91 ? -13.971 13.691 -0.076 1.00 88.88 91 VAL A C 1
ATOM 691 O O . VAL A 1 91 ? -14.327 12.713 0.585 1.00 88.88 91 VAL A O 1
ATOM 694 N N . VAL A 1 92 ? -14.623 14.854 -0.022 1.00 89.12 92 VAL A N 1
ATOM 695 C CA . VAL A 1 92 ? -15.837 15.029 0.787 1.00 89.12 92 VAL A CA 1
ATOM 696 C C . VAL A 1 92 ? -16.972 14.143 0.258 1.00 89.12 92 VAL A C 1
ATOM 698 O O . VAL A 1 92 ? -17.636 13.467 1.048 1.00 89.12 92 VAL A O 1
ATOM 701 N N . GLY A 1 93 ? -17.154 14.069 -1.064 1.00 91.88 93 GLY A N 1
ATOM 702 C CA . GLY A 1 93 ? -18.148 13.205 -1.708 1.00 91.88 93 GLY A CA 1
ATOM 703 C C . GLY A 1 93 ? -17.940 11.717 -1.406 1.00 91.88 93 GLY A C 1
ATOM 704 O O . GLY A 1 93 ? -18.861 11.036 -0.949 1.00 91.88 93 GLY A O 1
ATOM 705 N N . PHE A 1 94 ? -16.716 11.211 -1.573 1.00 87.06 94 PHE A N 1
ATOM 706 C CA . PHE A 1 94 ? -16.353 9.832 -1.229 1.00 87.06 94 PHE A CA 1
ATOM 707 C C . PHE A 1 94 ? -16.414 9.565 0.283 1.00 87.06 94 PHE A C 1
ATOM 709 O O . PHE A 1 94 ? -16.776 8.460 0.694 1.00 87.06 94 PHE A O 1
ATOM 716 N N . GLY A 1 95 ? -16.135 10.565 1.125 1.00 87.50 95 GLY A N 1
ATOM 717 C CA . GLY A 1 95 ? -16.333 10.486 2.573 1.00 87.50 95 GLY A CA 1
ATOM 718 C C . GLY A 1 95 ? -17.801 10.267 2.951 1.00 87.50 95 GLY A C 1
ATOM 719 O O . GLY A 1 95 ? -18.113 9.375 3.746 1.00 87.50 95 GLY A O 1
ATOM 720 N N . PHE A 1 96 ? -18.715 11.015 2.324 1.00 88.88 96 PHE A N 1
ATOM 721 C CA . PHE A 1 96 ? -20.160 10.817 2.477 1.00 88.88 96 PHE A CA 1
ATOM 722 C C . PHE A 1 96 ? -20.614 9.453 1.956 1.00 88.88 96 PHE A C 1
ATOM 724 O O . PHE A 1 96 ? -21.348 8.746 2.650 1.00 88.88 96 PHE A O 1
ATOM 731 N N . LEU A 1 97 ? -20.138 9.040 0.779 1.00 87.50 97 LEU A N 1
ATOM 732 C CA . LEU A 1 97 ? -20.418 7.712 0.235 1.00 87.50 97 LEU A CA 1
ATOM 733 C C . LEU A 1 97 ? -19.990 6.615 1.225 1.00 87.50 97 LEU A C 1
ATOM 735 O O . LEU A 1 97 ? -20.785 5.738 1.560 1.00 87.50 97 LEU A O 1
ATOM 739 N N . GLY A 1 98 ? -18.784 6.714 1.790 1.00 82.56 98 GLY A N 1
ATOM 740 C CA . GLY A 1 98 ? -18.285 5.791 2.812 1.00 82.56 98 GLY A CA 1
ATOM 741 C C . GLY A 1 98 ? -19.135 5.757 4.090 1.00 82.56 98 GLY A C 1
ATOM 742 O O . GLY A 1 98 ? -19.302 4.689 4.692 1.00 82.56 98 GLY A O 1
ATOM 743 N N . TYR A 1 99 ? -19.723 6.889 4.494 1.00 83.94 99 TYR A N 1
ATOM 744 C CA . TYR A 1 99 ? -20.673 6.949 5.609 1.00 83.94 99 TYR A CA 1
ATOM 745 C C . TYR A 1 99 ? -21.971 6.188 5.300 1.00 83.94 99 TYR A C 1
ATOM 747 O O . TYR A 1 99 ? -22.415 5.379 6.120 1.00 83.94 99 TYR A O 1
ATOM 755 N N . PHE A 1 100 ? -22.542 6.360 4.103 1.00 84.56 100 PHE A N 1
ATOM 756 C CA . PHE A 1 100 ? -23.712 5.587 3.673 1.00 84.56 100 PHE A CA 1
ATOM 757 C C . PHE A 1 100 ? -23.416 4.088 3.624 1.00 84.56 100 PHE A C 1
ATOM 759 O O . PHE A 1 100 ? -24.199 3.285 4.126 1.00 84.56 100 PHE A O 1
ATOM 766 N N . MET A 1 101 ? -22.255 3.690 3.109 1.00 78.00 101 MET A N 1
ATOM 767 C CA . MET A 1 101 ? -21.863 2.279 3.046 1.00 78.00 101 MET A CA 1
ATOM 768 C C . MET A 1 101 ? -21.741 1.625 4.425 1.00 78.00 101 MET A C 1
ATOM 770 O O . MET A 1 101 ? -22.104 0.459 4.583 1.00 78.00 101 MET A O 1
ATOM 774 N N . ARG A 1 102 ? -21.302 2.381 5.443 1.00 75.31 102 ARG A N 1
ATOM 775 C CA . ARG A 1 102 ? -21.323 1.925 6.841 1.00 75.31 102 ARG A CA 1
ATOM 776 C C . ARG A 1 102 ? -22.751 1.645 7.318 1.00 75.31 102 ARG A C 1
ATOM 778 O O . ARG A 1 102 ? -22.950 0.685 8.054 1.00 75.31 102 ARG A O 1
ATOM 785 N N . ARG A 1 103 ? -23.730 2.456 6.900 1.00 75.88 103 ARG A N 1
ATOM 786 C CA . ARG A 1 103 ? -25.148 2.284 7.260 1.00 75.88 103 ARG A CA 1
ATOM 787 C C . ARG A 1 103 ? -25.775 1.044 6.617 1.00 75.88 103 ARG A C 1
ATOM 789 O O . ARG A 1 103 ? -26.622 0.421 7.241 1.00 75.88 103 ARG A O 1
ATOM 796 N N . TYR A 1 104 ? -25.327 0.663 5.422 1.00 75.81 104 TYR A N 1
ATOM 797 C CA . TYR A 1 104 ? -25.791 -0.537 4.711 1.00 75.81 104 TYR A CA 1
ATOM 798 C C . TYR A 1 104 ? -25.006 -1.818 5.055 1.00 75.81 104 TYR A C 1
ATOM 800 O O . TYR A 1 104 ? -25.232 -2.858 4.445 1.00 75.81 104 TYR A O 1
ATOM 808 N N . GLY A 1 105 ? -24.083 -1.770 6.024 1.00 69.81 105 GLY A N 1
ATOM 809 C CA . GLY A 1 105 ? -23.351 -2.954 6.489 1.00 69.81 105 GLY A CA 1
ATOM 810 C C . GLY A 1 105 ? -22.282 -3.475 5.522 1.00 69.81 105 GLY A C 1
ATOM 811 O O . GLY A 1 105 ? -21.781 -4.583 5.706 1.00 69.81 105 GLY A O 1
ATOM 812 N N . PHE A 1 106 ? -21.891 -2.697 4.507 1.00 72.38 106 PHE A N 1
ATOM 813 C CA . PHE A 1 106 ? -20.830 -3.118 3.595 1.00 72.38 106 PHE A CA 1
ATOM 814 C C . PHE A 1 106 ? -19.462 -3.117 4.299 1.00 72.38 106 PHE A C 1
ATOM 816 O O . PHE A 1 106 ? -19.127 -2.167 5.019 1.00 72.38 106 PHE A O 1
ATOM 823 N N . PRO A 1 107 ? -18.618 -4.141 4.067 1.00 74.50 107 PRO A N 1
ATOM 824 C CA . PRO A 1 107 ? -17.269 -4.176 4.611 1.00 74.50 107 PRO A CA 1
ATOM 825 C C . PRO A 1 107 ? -16.411 -3.075 3.970 1.00 74.50 107 PRO A C 1
ATOM 827 O O . PRO A 1 107 ? -15.877 -3.238 2.874 1.00 74.50 107 PRO A O 1
ATOM 830 N N . ARG A 1 108 ? -16.244 -1.953 4.686 1.00 73.56 108 ARG A N 1
ATOM 831 C CA . ARG A 1 108 ? -15.414 -0.800 4.278 1.00 73.56 108 ARG A CA 1
ATOM 832 C C . ARG A 1 108 ? -14.017 -1.192 3.755 1.00 73.56 108 ARG A C 1
ATOM 834 O O . ARG A 1 108 ? -13.632 -0.665 2.714 1.00 73.56 108 ARG A O 1
ATOM 841 N N . PRO A 1 109 ? -13.273 -2.130 4.384 1.00 78.00 109 PRO A N 1
ATOM 842 C CA . PRO A 1 109 ? -11.948 -2.520 3.891 1.00 78.00 109 PRO A CA 1
ATOM 843 C C . PRO A 1 109 ? -11.969 -3.161 2.497 1.00 78.00 109 PRO A C 1
ATOM 845 O O . PRO A 1 109 ? -11.068 -2.916 1.701 1.00 78.00 109 PRO A O 1
ATOM 848 N N . ALA A 1 110 ? -13.005 -3.942 2.171 1.00 78.94 110 ALA A N 1
ATOM 849 C CA . ALA A 1 110 ? -13.103 -4.626 0.880 1.00 78.94 110 ALA A CA 1
ATOM 850 C C . ALA A 1 110 ? -13.297 -3.643 -0.283 1.00 78.94 110 ALA A C 1
ATOM 852 O O . ALA A 1 110 ? -12.807 -3.883 -1.381 1.00 78.94 110 ALA A O 1
ATOM 853 N N . MET A 1 111 ? -13.969 -2.518 -0.034 1.00 80.75 111 MET A N 1
ATOM 854 C CA . MET A 1 111 ? -14.156 -1.464 -1.032 1.00 80.75 111 MET A CA 1
ATOM 855 C C . MET A 1 111 ? -12.864 -0.717 -1.333 1.00 80.75 111 MET A C 1
ATOM 857 O O . MET A 1 111 ? -12.554 -0.486 -2.496 1.00 80.75 111 MET A O 1
ATOM 861 N N . ILE A 1 112 ? -12.092 -0.381 -0.295 1.00 83.75 112 ILE A N 1
ATOM 862 C CA . ILE A 1 112 ? -10.775 0.248 -0.460 1.00 83.75 112 ILE A CA 1
ATOM 863 C C . ILE A 1 112 ? -9.860 -0.691 -1.247 1.00 83.75 112 ILE A C 1
ATOM 865 O O . ILE A 1 112 ? -9.208 -0.265 -2.196 1.00 83.75 112 ILE A O 1
ATOM 869 N N . LEU A 1 113 ? -9.873 -1.981 -0.896 1.00 82.56 113 LEU A N 1
ATOM 870 C CA . LEU A 1 113 ? -9.140 -3.008 -1.625 1.00 82.56 113 LEU A CA 1
ATOM 871 C C . LEU A 1 113 ? -9.578 -3.051 -3.096 1.00 82.56 113 LEU A C 1
ATOM 873 O O . LEU A 1 113 ? -8.729 -2.994 -3.973 1.00 82.56 113 LEU A O 1
ATOM 877 N N . GLY A 1 114 ? -10.883 -3.078 -3.375 1.00 83.75 114 GLY A N 1
ATOM 878 C CA . GLY A 1 114 ? -11.415 -3.072 -4.739 1.00 83.75 114 GLY A CA 1
ATOM 879 C C . GLY A 1 114 ? -11.023 -1.833 -5.548 1.00 83.75 114 GLY A C 1
ATOM 880 O O . GLY A 1 114 ? -10.705 -1.965 -6.723 1.00 83.75 114 GLY A O 1
ATOM 881 N N . LEU A 1 115 ? -10.983 -0.652 -4.926 1.00 85.88 115 LEU A N 1
ATOM 882 C CA . LEU A 1 115 ? -10.607 0.600 -5.591 1.00 85.88 115 LEU A CA 1
ATOM 883 C C . LEU A 1 115 ? -9.117 0.617 -5.957 1.00 85.88 115 LEU A C 1
ATOM 885 O O . LEU A 1 115 ? -8.766 0.923 -7.094 1.00 85.88 115 LEU A O 1
ATOM 889 N N . VAL A 1 116 ? -8.248 0.220 -5.023 1.00 87.19 116 VAL A N 1
ATOM 890 C CA . VAL A 1 116 ? -6.805 0.102 -5.283 1.00 87.19 116 VAL A CA 1
ATOM 891 C C . VAL A 1 116 ? -6.543 -0.976 -6.335 1.00 87.19 116 VAL A C 1
ATOM 893 O O . VAL A 1 116 ? -5.820 -0.736 -7.298 1.00 87.19 116 VAL A O 1
ATOM 896 N N . LEU A 1 117 ? -7.159 -2.154 -6.192 1.00 87.31 117 LEU A N 1
ATOM 897 C CA . LEU A 1 117 ? -7.018 -3.232 -7.170 1.00 87.31 117 LEU A CA 1
ATOM 898 C C . LEU A 1 117 ? -7.559 -2.824 -8.538 1.00 87.31 117 LEU A C 1
ATOM 900 O O . LEU A 1 117 ? -6.946 -3.196 -9.526 1.00 87.31 117 LEU A O 1
ATOM 904 N N . GLY A 1 118 ? -8.650 -2.063 -8.610 1.00 88.75 118 GLY A N 1
ATOM 905 C CA . GLY A 1 118 ? -9.232 -1.584 -9.862 1.00 88.75 118 GLY A CA 1
ATOM 906 C C . GLY A 1 118 ? -8.253 -0.742 -10.677 1.00 88.75 118 GLY A C 1
ATOM 907 O O . GLY A 1 118 ? -7.985 -1.081 -11.826 1.00 88.75 118 GLY A O 1
ATOM 908 N N . ASP A 1 119 ? -7.645 0.280 -10.064 1.00 88.19 119 ASP A N 1
ATOM 909 C CA . ASP A 1 119 ? -6.617 1.114 -10.715 1.00 88.19 119 ASP A CA 1
ATOM 910 C C . ASP A 1 119 ? -5.418 0.276 -11.181 1.00 88.19 119 ASP A C 1
ATOM 912 O O . ASP A 1 119 ? -4.922 0.427 -12.302 1.00 88.19 119 ASP A O 1
ATOM 916 N N . LEU A 1 120 ? -4.970 -0.663 -10.342 1.00 88.94 120 LEU A N 1
ATOM 917 C CA . LEU A 1 120 ? -3.908 -1.588 -10.719 1.00 88.94 120 LEU A CA 1
ATOM 918 C C . LEU A 1 120 ? -4.336 -2.453 -11.914 1.00 88.94 120 LEU A C 1
ATOM 920 O O . LEU A 1 120 ? -3.586 -2.568 -12.883 1.00 88.94 120 LEU A O 1
ATOM 924 N N . MET A 1 121 ? -5.530 -3.045 -11.868 1.00 88.50 121 MET A N 1
ATOM 925 C CA . MET A 1 121 ? -6.064 -3.906 -12.923 1.00 88.50 121 MET A CA 1
ATOM 926 C C . MET A 1 121 ? -6.191 -3.158 -14.243 1.00 88.50 121 MET A C 1
ATOM 928 O O . MET A 1 121 ? -5.757 -3.684 -15.263 1.00 88.50 121 MET A O 1
ATOM 932 N N . GLU A 1 122 ? -6.710 -1.934 -14.235 1.00 92.06 122 GLU A N 1
ATOM 933 C CA . GLU A 1 122 ? -6.833 -1.107 -15.432 1.00 92.06 122 GLU A CA 1
ATOM 934 C C . GLU A 1 122 ? -5.462 -0.764 -16.023 1.00 92.06 122 GLU A C 1
ATOM 936 O O . GLU A 1 122 ? -5.240 -0.947 -17.220 1.00 92.06 122 GLU A O 1
ATOM 941 N N . LYS A 1 123 ? -4.487 -0.382 -15.188 1.00 90.06 123 LYS A N 1
ATOM 942 C CA . LYS A 1 123 ? -3.105 -0.138 -15.637 1.00 90.06 123 LYS A CA 1
ATOM 943 C C . LYS A 1 123 ? -2.468 -1.377 -16.259 1.00 90.06 123 LYS A C 1
ATOM 945 O O . LYS A 1 123 ? -1.797 -1.270 -17.289 1.00 90.06 123 LYS A O 1
ATOM 950 N N . TYR A 1 124 ? -2.641 -2.548 -15.650 1.00 87.56 124 TYR A N 1
ATOM 951 C CA . TYR A 1 124 ? -2.093 -3.796 -16.187 1.00 87.56 124 TYR A CA 1
ATOM 952 C C . TYR A 1 124 ? -2.826 -4.259 -17.445 1.00 87.56 124 TYR A C 1
ATOM 954 O O . TYR A 1 124 ? -2.176 -4.742 -18.374 1.00 87.56 124 TYR A O 1
ATOM 962 N N . LEU A 1 125 ? -4.143 -4.069 -17.513 1.00 86.62 125 LEU A N 1
ATOM 963 C CA . LEU A 1 125 ? -4.949 -4.352 -18.693 1.00 86.62 125 LEU A CA 1
ATOM 964 C C . LEU A 1 125 ? -4.520 -3.459 -19.857 1.00 86.62 125 LEU A C 1
ATOM 966 O O . LEU A 1 125 ? -4.182 -3.970 -20.920 1.00 86.62 125 LEU A O 1
ATOM 970 N N . TYR A 1 126 ? -4.427 -2.147 -19.632 1.00 89.81 126 TYR A N 1
ATOM 971 C CA . TYR A 1 126 ? -3.972 -1.190 -20.635 1.00 89.81 126 TYR A CA 1
ATOM 972 C C . TYR A 1 126 ? -2.563 -1.518 -21.129 1.00 89.81 126 TYR A C 1
ATOM 974 O O . TYR A 1 126 ? -2.333 -1.572 -22.332 1.00 89.81 126 TYR A O 1
ATOM 982 N N . ARG A 1 127 ? -1.619 -1.824 -20.227 1.00 86.12 127 ARG A N 1
ATOM 983 C CA . ARG A 1 127 ? -0.268 -2.264 -20.620 1.00 86.12 127 ARG A CA 1
ATOM 984 C C . ARG A 1 127 ? -0.285 -3.553 -21.438 1.00 86.12 127 ARG A C 1
ATOM 986 O O . ARG A 1 127 ? 0.481 -3.673 -22.390 1.00 86.12 127 ARG A O 1
ATOM 993 N N . SER A 1 128 ? -1.134 -4.508 -21.074 1.00 84.94 128 SER A N 1
ATOM 994 C CA . SER A 1 128 ? -1.235 -5.792 -21.775 1.00 84.94 128 SER A CA 1
ATOM 995 C C . SER A 1 128 ? -1.814 -5.617 -23.176 1.00 84.94 128 SER A C 1
ATOM 997 O O . SER A 1 128 ? -1.255 -6.147 -24.134 1.00 84.94 128 SER A O 1
ATOM 999 N N . VAL A 1 129 ? -2.872 -4.814 -23.310 1.00 87.56 129 VAL A N 1
ATOM 1000 C CA . VAL A 1 129 ? -3.499 -4.485 -24.598 1.00 87.56 129 VAL A CA 1
ATOM 1001 C C . VAL A 1 129 ? -2.566 -3.633 -25.461 1.00 87.56 129 VAL A C 1
ATOM 1003 O O . VAL A 1 129 ? -2.403 -3.921 -26.641 1.00 87.56 129 VAL A O 1
ATOM 1006 N N . ALA A 1 130 ? -1.884 -2.642 -24.886 1.00 87.31 130 ALA A N 1
ATOM 1007 C CA . ALA A 1 130 ? -0.923 -1.812 -25.611 1.00 87.31 130 ALA A CA 1
ATOM 1008 C C . ALA A 1 130 ? 0.290 -2.615 -26.111 1.00 87.31 130 ALA A C 1
ATOM 1010 O O . ALA A 1 130 ? 0.818 -2.324 -27.179 1.00 87.31 130 ALA A O 1
ATOM 1011 N N . SER A 1 131 ? 0.732 -3.630 -25.359 1.00 84.62 131 SER A N 1
ATOM 1012 C CA . SER A 1 131 ? 1.897 -4.439 -25.731 1.00 84.62 131 SER A CA 1
ATOM 1013 C C . SER A 1 131 ? 1.569 -5.626 -26.642 1.00 84.62 131 SER A C 1
ATOM 1015 O O . SER A 1 131 ? 2.448 -6.052 -27.386 1.00 84.62 131 SER A O 1
ATOM 1017 N N . TYR A 1 132 ? 0.365 -6.203 -26.562 1.00 78.38 132 TYR A N 1
ATOM 1018 C CA . TYR A 1 132 ? 0.028 -7.469 -27.237 1.00 78.38 132 TYR A CA 1
ATOM 1019 C C . TYR A 1 132 ? -1.319 -7.461 -27.985 1.00 78.38 132 TYR A C 1
ATOM 1021 O O . TYR A 1 132 ? -1.713 -8.491 -28.536 1.00 78.38 132 TYR A O 1
ATOM 1029 N N . GLY A 1 133 ? -2.040 -6.337 -28.027 1.00 82.88 133 GLY A N 1
ATOM 1030 C CA . GLY A 1 133 ? -3.357 -6.238 -28.664 1.00 82.88 133 GLY A CA 1
ATOM 1031 C C . GLY A 1 133 ? -4.387 -7.155 -27.999 1.00 82.88 133 GLY A C 1
ATOM 1032 O O . GLY A 1 133 ? -4.378 -7.300 -26.783 1.00 82.88 133 GLY A O 1
ATOM 1033 N N . PHE A 1 134 ? -5.255 -7.806 -28.785 1.00 78.19 134 PHE A N 1
ATOM 1034 C CA . PHE A 1 134 ? -6.225 -8.811 -28.304 1.00 78.19 134 PHE A CA 1
ATOM 1035 C C . PHE A 1 134 ? -5.632 -10.223 -28.137 1.00 78.19 134 PHE A C 1
ATOM 1037 O O . PHE A 1 134 ? -6.241 -11.082 -27.502 1.00 78.19 134 PHE A O 1
ATOM 1044 N N . THR A 1 135 ? -4.411 -10.458 -28.621 1.00 80.38 135 THR A N 1
ATOM 1045 C CA . THR A 1 135 ? -3.716 -11.758 -28.558 1.00 80.38 135 THR A CA 1
ATOM 1046 C C . THR A 1 135 ? -3.258 -12.120 -27.137 1.00 80.38 135 THR A C 1
ATOM 1048 O O . THR A 1 135 ? -2.836 -13.241 -26.868 1.00 80.38 135 THR A O 1
ATOM 1051 N N . TRP A 1 136 ? -3.362 -11.199 -26.174 1.00 77.38 136 TRP A N 1
ATOM 1052 C CA . TRP A 1 136 ? -3.125 -11.511 -24.761 1.00 77.38 136 TRP A CA 1
ATOM 1053 C C . TRP A 1 136 ? -4.126 -12.538 -24.197 1.00 77.38 136 TRP A C 1
ATOM 1055 O O . TRP A 1 136 ? -3.738 -13.328 -23.338 1.00 77.38 136 TRP A O 1
ATOM 1065 N N . LEU A 1 137 ? -5.364 -12.596 -24.718 1.00 77.75 137 LEU A N 1
ATOM 1066 C CA . LEU A 1 137 ? -6.388 -13.568 -24.295 1.00 77.75 137 LEU A CA 1
ATOM 1067 C C . LEU A 1 137 ? -6.053 -15.009 -24.693 1.00 77.75 137 LEU A C 1
ATOM 1069 O O . LEU A 1 137 ? -6.460 -15.942 -24.008 1.00 77.75 137 LEU A O 1
ATOM 1073 N N . THR A 1 138 ? -5.314 -15.207 -25.786 1.00 78.25 138 THR A N 1
ATOM 1074 C CA . THR A 1 138 ? -4.981 -16.548 -26.287 1.00 78.25 138 THR A CA 1
ATOM 1075 C C . THR A 1 138 ? -3.788 -17.163 -25.559 1.00 78.25 138 THR A C 1
ATOM 1077 O O . THR A 1 138 ? -3.416 -18.303 -25.838 1.00 78.25 138 THR A O 1
ATOM 1080 N N . ARG A 1 139 ? -3.167 -16.442 -24.611 1.00 80.88 139 ARG A N 1
ATOM 1081 C CA . ARG A 1 139 ? -2.075 -16.998 -23.811 1.00 80.88 139 ARG A CA 1
ATOM 1082 C C . ARG A 1 139 ? -2.620 -18.027 -22.812 1.00 80.88 139 ARG A C 1
ATOM 1084 O O . ARG A 1 139 ? -3.468 -17.678 -21.989 1.00 80.88 139 ARG A O 1
ATOM 1091 N N . PRO A 1 140 ? -2.074 -19.256 -22.782 1.00 79.19 140 PRO A N 1
ATOM 1092 C CA . PRO A 1 140 ? -2.580 -20.328 -21.923 1.00 79.19 140 PRO A CA 1
ATOM 1093 C C . PRO A 1 140 ? -2.544 -19.966 -20.430 1.00 79.19 140 PRO A C 1
ATOM 1095 O O . PRO A 1 140 ? -3.452 -20.328 -19.690 1.00 79.19 140 PRO A O 1
ATOM 1098 N N . ALA A 1 141 ? -1.564 -19.166 -19.992 1.00 82.56 141 ALA A N 1
ATOM 1099 C CA . ALA A 1 141 ? -1.497 -18.674 -18.615 1.00 82.56 141 ALA A CA 1
ATOM 1100 C C . ALA A 1 141 ? -2.691 -17.776 -18.230 1.00 82.56 141 ALA A C 1
ATOM 1102 O O . ALA A 1 141 ? -3.179 -17.858 -17.105 1.00 82.56 141 ALA A O 1
ATOM 1103 N N . VAL A 1 142 ? -3.187 -16.947 -19.157 1.00 84.19 142 VAL A N 1
ATOM 1104 C CA . VAL A 1 142 ? -4.326 -16.044 -18.915 1.00 84.19 142 VAL A CA 1
ATOM 1105 C C . VAL A 1 142 ? -5.622 -16.840 -18.810 1.00 84.19 142 VAL A C 1
ATOM 1107 O O . VAL A 1 142 ? -6.424 -16.584 -17.918 1.00 84.19 142 VAL A O 1
ATOM 1110 N N . ILE A 1 143 ? -5.794 -17.850 -19.665 1.00 84.31 143 ILE A N 1
ATOM 1111 C CA . ILE A 1 143 ? -6.962 -18.741 -19.648 1.00 84.31 143 ILE A CA 1
ATOM 1112 C C . ILE A 1 143 ? -7.028 -19.517 -18.329 1.00 84.31 143 ILE A C 1
ATOM 1114 O O . ILE A 1 143 ? -8.079 -19.552 -17.692 1.00 84.31 143 ILE A O 1
ATOM 1118 N N . VAL A 1 144 ? -5.904 -20.089 -17.883 1.00 87.56 144 VAL A N 1
ATOM 1119 C CA . VAL A 1 144 ? -5.832 -20.802 -16.598 1.00 87.56 144 VAL A CA 1
ATOM 1120 C C . VAL A 1 144 ? -6.152 -19.854 -15.439 1.00 87.56 144 VAL A C 1
ATOM 1122 O O . VAL A 1 144 ? -6.973 -20.187 -14.587 1.00 87.56 144 VAL A O 1
ATOM 1125 N N . LEU A 1 145 ? -5.576 -18.646 -15.427 1.00 85.81 145 LEU A N 1
ATOM 1126 C CA . LEU A 1 145 ? -5.844 -17.650 -14.387 1.00 85.81 145 LEU A CA 1
ATOM 1127 C C . LEU A 1 145 ? -7.320 -17.215 -14.365 1.00 85.81 145 LEU A C 1
ATOM 1129 O O . LEU A 1 145 ? -7.911 -17.130 -13.291 1.00 85.81 145 LEU A O 1
ATOM 1133 N N . LEU A 1 146 ? -7.933 -16.979 -15.531 1.00 85.81 146 LEU A N 1
ATOM 1134 C CA . LEU A 1 146 ? -9.354 -16.633 -15.646 1.00 85.81 146 LEU A CA 1
ATOM 1135 C C . LEU A 1 146 ? -10.263 -17.777 -15.196 1.00 85.81 146 LEU A C 1
ATOM 1137 O O . LEU A 1 146 ? -11.263 -17.523 -14.527 1.00 85.81 146 LEU A O 1
ATOM 1141 N N . ALA A 1 147 ? -9.909 -19.025 -15.504 1.00 88.81 147 ALA A N 1
ATOM 1142 C CA . ALA A 1 147 ? -10.646 -20.191 -15.030 1.00 88.81 147 ALA A CA 1
ATOM 1143 C C . ALA A 1 147 ? -10.592 -20.304 -13.497 1.00 88.81 147 ALA A C 1
ATOM 1145 O O . ALA A 1 147 ? -11.631 -20.477 -12.861 1.00 88.81 147 ALA A O 1
ATOM 1146 N N . PHE A 1 148 ? -9.414 -20.129 -12.886 1.00 89.00 148 PHE A N 1
ATOM 1147 C CA . PHE A 1 148 ? -9.271 -20.099 -11.425 1.00 89.00 148 PHE A CA 1
ATOM 1148 C C . PHE A 1 148 ? -10.010 -18.920 -10.785 1.00 89.00 148 PHE A C 1
ATOM 1150 O O . PHE A 1 148 ? -10.666 -19.098 -9.760 1.00 89.00 148 PHE A O 1
ATOM 1157 N N . ALA A 1 149 ? -9.943 -17.729 -11.385 1.00 86.00 149 ALA A N 1
ATOM 1158 C CA . ALA A 1 149 ? -10.665 -16.554 -10.906 1.00 86.00 149 ALA A CA 1
ATOM 1159 C C . ALA A 1 149 ? -12.183 -16.772 -10.968 1.00 86.00 149 ALA A C 1
ATOM 1161 O O . ALA A 1 149 ? -12.878 -16.522 -9.985 1.00 86.00 149 ALA A O 1
ATOM 1162 N N . GLY A 1 150 ? -12.689 -17.307 -12.083 1.00 88.38 150 GLY A N 1
ATOM 1163 C CA . GLY A 1 150 ? -14.095 -17.660 -12.253 1.00 88.38 150 GLY A CA 1
ATOM 1164 C C . GLY A 1 150 ? -14.549 -18.729 -11.261 1.00 88.38 150 GLY A C 1
ATOM 1165 O O . GLY A 1 150 ? -15.585 -18.565 -10.621 1.00 88.38 150 GLY A O 1
ATOM 1166 N N . LEU A 1 151 ? -13.751 -19.782 -11.060 1.00 89.12 151 LEU A N 1
ATOM 1167 C CA . LEU A 1 151 ? -14.039 -20.836 -10.086 1.00 89.12 151 LEU A CA 1
ATOM 1168 C C . LEU A 1 151 ? -14.049 -20.294 -8.650 1.00 89.12 151 LEU A C 1
ATOM 1170 O O . LEU A 1 151 ? -14.979 -20.571 -7.897 1.00 89.12 151 LEU A O 1
ATOM 1174 N N . SER A 1 152 ? -13.055 -19.485 -8.277 1.00 85.31 152 SER A N 1
ATOM 1175 C CA . SER A 1 152 ? -12.972 -18.842 -6.961 1.00 85.31 152 SER A CA 1
ATOM 1176 C C . SER A 1 152 ? -14.162 -17.916 -6.708 1.00 85.31 152 SER A C 1
ATOM 1178 O O . SER A 1 152 ? -14.789 -17.977 -5.646 1.00 85.31 152 SER A O 1
ATOM 1180 N N . LEU A 1 153 ? -14.538 -17.109 -7.705 1.00 85.00 153 LEU A N 1
ATOM 1181 C CA . LEU A 1 153 ? -15.704 -16.236 -7.629 1.00 85.00 153 LEU A CA 1
ATOM 1182 C C . LEU A 1 153 ? -16.991 -17.056 -7.487 1.00 85.00 153 LEU A C 1
ATOM 1184 O O . LEU A 1 153 ? -17.820 -16.751 -6.634 1.00 85.00 153 LEU A O 1
ATOM 1188 N N . PHE A 1 154 ? -17.137 -18.128 -8.268 1.00 87.12 154 PHE A N 1
ATOM 1189 C CA . PHE A 1 154 ? -18.301 -19.012 -8.239 1.00 87.12 154 PHE A CA 1
ATOM 1190 C C . PHE A 1 154 ? -18.457 -19.730 -6.893 1.00 87.12 154 PHE A C 1
ATOM 1192 O O . PHE A 1 154 ? -19.550 -19.746 -6.320 1.00 87.12 154 PHE A O 1
ATOM 1199 N N . LEU A 1 155 ? -17.365 -20.273 -6.348 1.00 84.56 155 LEU A N 1
ATOM 1200 C CA . LEU A 1 155 ? -17.343 -20.900 -5.026 1.00 84.56 155 LEU A CA 1
ATOM 1201 C C . LEU A 1 155 ? -17.629 -19.878 -3.918 1.00 84.56 155 LEU A C 1
ATOM 1203 O O . LEU A 1 155 ? -18.415 -20.161 -3.015 1.00 84.56 155 LEU A O 1
ATOM 1207 N N . THR A 1 156 ? -17.068 -18.670 -4.015 1.00 82.00 156 THR A N 1
ATOM 1208 C CA . THR A 1 156 ? -17.288 -17.586 -3.043 1.00 82.00 156 THR A CA 1
ATOM 1209 C C . THR A 1 156 ? -18.725 -17.067 -3.077 1.00 82.00 156 THR A C 1
ATOM 1211 O O . THR A 1 156 ? -19.320 -16.849 -2.024 1.00 82.00 156 THR A O 1
ATOM 1214 N N . LEU A 1 157 ? -19.318 -16.897 -4.262 1.00 80.06 157 LEU A N 1
ATOM 1215 C CA . LEU A 1 157 ? -20.715 -16.486 -4.429 1.00 80.06 157 LEU A CA 1
ATOM 1216 C C . LEU A 1 157 ? -21.666 -17.545 -3.865 1.00 80.06 157 LEU A C 1
ATOM 1218 O O . LEU A 1 157 ? -22.543 -17.212 -3.069 1.00 80.06 157 LEU A O 1
ATOM 1222 N N . ARG A 1 158 ? -21.451 -18.828 -4.189 1.00 78.75 158 ARG A N 1
ATOM 1223 C CA . ARG A 1 158 ? -22.222 -19.936 -3.601 1.00 78.75 158 ARG A CA 1
ATOM 1224 C C . ARG A 1 158 ? -22.061 -20.007 -2.083 1.00 78.75 158 ARG A C 1
ATOM 1226 O O . ARG A 1 158 ? -23.053 -20.175 -1.379 1.00 78.75 158 ARG A O 1
ATOM 1233 N N . GLY A 1 159 ? -20.841 -19.832 -1.579 1.00 68.31 159 GLY A N 1
ATOM 1234 C CA . GLY A 1 159 ? -20.540 -19.803 -0.150 1.00 68.31 159 GLY A CA 1
ATOM 1235 C C . GLY A 1 159 ? -21.198 -18.630 0.574 1.00 68.31 159 GLY A C 1
ATOM 1236 O O . GLY A 1 159 ? -21.742 -18.822 1.651 1.00 68.31 159 GLY A O 1
ATOM 1237 N N . ARG A 1 160 ? -21.237 -17.433 -0.024 1.00 64.62 160 ARG A N 1
ATOM 1238 C CA . ARG A 1 160 ? -21.877 -16.247 0.570 1.00 64.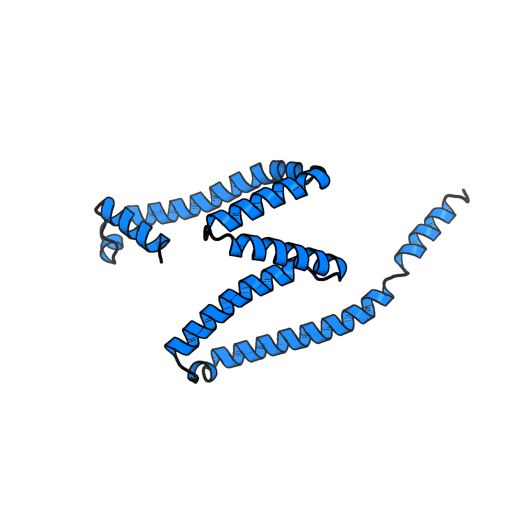62 160 ARG A CA 1
ATOM 1239 C C . ARG A 1 160 ? -23.401 -16.309 0.556 1.00 64.62 160 ARG A C 1
ATOM 1241 O O . ARG A 1 160 ? -24.007 -15.891 1.539 1.00 64.62 160 ARG A O 1
ATOM 1248 N N . ILE A 1 161 ? -24.010 -16.868 -0.493 1.00 62.12 161 ILE A N 1
ATOM 1249 C CA . ILE A 1 161 ? -25.465 -17.106 -0.555 1.00 62.12 161 ILE A CA 1
ATOM 1250 C C . ILE A 1 161 ? -25.880 -18.170 0.477 1.00 62.12 161 ILE A C 1
ATOM 1252 O O . ILE A 1 161 ? -26.916 -18.039 1.117 1.00 62.12 161 ILE A O 1
ATOM 1256 N N . LYS A 1 162 ? -25.046 -19.195 0.704 1.00 52.00 162 LYS A N 1
ATOM 1257 C CA . LYS A 1 162 ? -25.311 -20.244 1.703 1.00 52.00 162 LYS A CA 1
ATOM 1258 C C . LYS A 1 162 ? -24.976 -19.807 3.140 1.00 52.00 162 LYS A C 1
ATOM 1260 O O . LYS A 1 162 ? -25.697 -20.150 4.068 1.00 52.00 162 LYS A O 1
ATOM 1265 N N . ALA A 1 163 ? -23.945 -18.984 3.335 1.00 51.97 163 ALA A N 1
ATOM 1266 C CA . ALA A 1 163 ? -23.581 -18.422 4.640 1.00 51.97 163 ALA A CA 1
ATOM 1267 C C . ALA A 1 163 ? -24.604 -17.395 5.151 1.00 51.97 163 ALA A C 1
ATOM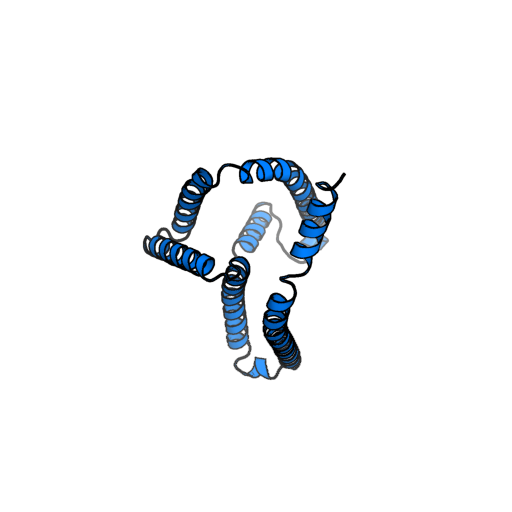 1269 O O . ALA A 1 163 ? -24.812 -17.285 6.355 1.00 51.97 163 ALA A O 1
ATOM 1270 N N . SER A 1 164 ? -25.295 -16.685 4.252 1.00 45.28 164 SER A N 1
ATOM 1271 C CA . SER A 1 164 ? -26.427 -15.828 4.633 1.00 45.28 164 SER A CA 1
ATOM 1272 C C . SER A 1 164 ? -27.698 -16.619 4.991 1.00 45.28 164 SER A C 1
ATOM 1274 O O . SER A 1 164 ? -28.572 -16.062 5.649 1.00 45.28 164 SER A O 1
ATOM 1276 N N . ALA A 1 165 ? -27.772 -17.917 4.659 1.00 49.09 165 ALA A N 1
ATOM 1277 C CA . ALA A 1 165 ? -28.802 -18.824 5.172 1.00 49.09 165 ALA A CA 1
ATOM 1278 C C . ALA A 1 165 ? -28.462 -19.346 6.586 1.00 49.09 165 ALA A C 1
ATOM 1280 O O . ALA A 1 165 ? -29.318 -19.295 7.464 1.00 49.09 165 ALA A O 1
ATOM 1281 N N . ASN A 1 166 ? -27.206 -19.735 6.848 1.00 43.34 166 ASN A N 1
ATOM 1282 C CA . ASN A 1 166 ? -26.790 -20.272 8.159 1.00 43.34 166 ASN A CA 1
ATOM 1283 C C . ASN A 1 166 ? -26.606 -19.206 9.257 1.00 43.34 166 ASN A C 1
ATOM 1285 O O . ASN A 1 166 ? -26.815 -19.501 10.430 1.00 43.34 166 ASN A O 1
ATOM 1289 N N . ALA A 1 167 ? -26.288 -17.950 8.916 1.00 45.69 167 ALA A N 1
ATOM 1290 C CA . ALA A 1 167 ? -26.173 -16.867 9.906 1.00 45.69 167 ALA A CA 1
ATOM 1291 C C . ALA A 1 167 ? -27.512 -16.507 10.590 1.00 45.69 167 ALA A C 1
ATOM 1293 O O . ALA A 1 167 ? -27.528 -15.775 11.577 1.00 45.69 167 ALA A O 1
ATOM 1294 N N . ARG A 1 168 ? -28.641 -17.012 10.073 1.00 43.28 168 ARG A N 1
ATOM 1295 C CA . ARG A 1 168 ? -29.966 -16.882 10.693 1.00 43.28 168 ARG A CA 1
ATOM 1296 C C . ARG A 1 168 ? -30.294 -18.046 11.641 1.00 43.28 168 ARG A C 1
ATOM 1298 O O . ARG A 1 168 ? -31.230 -17.924 12.423 1.00 43.28 168 ARG A O 1
ATOM 1305 N N . GLU A 1 169 ? -29.526 -19.136 11.591 1.00 45.31 169 GLU A N 1
ATOM 1306 C CA . GLU A 1 169 ? -29.761 -20.371 12.354 1.00 45.31 169 GLU A CA 1
ATOM 1307 C C . GLU A 1 169 ? -28.934 -20.431 13.654 1.00 45.31 169 GLU A C 1
ATOM 1309 O O . GLU A 1 169 ? -29.385 -20.997 14.644 1.00 45.31 169 GLU A O 1
ATOM 1314 N N . GLU A 1 170 ? -27.783 -19.749 13.721 1.00 45.69 170 GLU A N 1
ATOM 1315 C CA . GLU A 1 170 ? -26.929 -19.697 14.928 1.00 45.69 170 GLU A CA 1
ATOM 1316 C C . GLU A 1 170 ? -27.380 -18.668 15.994 1.00 45.69 170 GLU A C 1
ATOM 1318 O O . GLU A 1 170 ? -26.748 -18.530 17.041 1.00 45.69 170 GLU A O 1
ATOM 1323 N N . ALA A 1 171 ? -28.493 -17.958 15.780 1.00 43.03 171 ALA A N 1
ATOM 1324 C CA . ALA A 1 171 ? -28.960 -16.891 16.671 1.00 43.03 171 ALA A CA 1
ATOM 1325 C C . ALA A 1 171 ? -29.760 -17.284 17.948 1.00 43.03 171 ALA A C 1
ATOM 1327 O O . ALA A 1 171 ? -30.085 -16.355 18.687 1.00 43.03 171 ALA A O 1
ATOM 1328 N N . PRO A 1 172 ? -30.076 -18.557 18.298 1.00 42.62 172 PRO A N 1
ATOM 1329 C CA . PRO A 1 172 ? -30.726 -18.831 19.591 1.00 42.62 172 PRO A CA 1
ATOM 1330 C C . PRO A 1 172 ? -29.961 -19.751 20.565 1.00 42.62 172 PRO A C 1
ATOM 1332 O O . PRO A 1 172 ? -30.425 -19.935 21.688 1.00 42.62 172 PRO A O 1
ATOM 1335 N N . ALA A 1 173 ? -28.803 -20.326 20.216 1.00 46.69 173 ALA A N 1
ATOM 1336 C CA . ALA A 1 173 ? -28.187 -21.353 21.074 1.00 46.69 173 ALA A CA 1
ATOM 1337 C C . ALA A 1 173 ? -27.432 -20.786 22.297 1.00 46.69 173 ALA A C 1
ATOM 1339 O O . ALA A 1 173 ? -27.527 -21.338 23.394 1.00 46.69 173 ALA A O 1
ATOM 1340 N N . THR A 1 174 ? -26.735 -19.655 22.152 1.00 42.66 174 THR A N 1
ATOM 1341 C CA . THR A 1 174 ? -25.938 -19.040 23.235 1.00 42.66 174 THR A CA 1
ATOM 1342 C C . THR A 1 174 ? -26.768 -18.237 24.240 1.00 42.66 174 THR A C 1
ATOM 1344 O O . THR A 1 174 ? -26.325 -18.044 25.368 1.00 42.66 174 THR A O 1
ATOM 1347 N N . ALA A 1 175 ? -27.992 -17.829 23.890 1.00 46.31 175 ALA A N 1
ATOM 1348 C CA . ALA A 1 175 ? -28.896 -17.147 24.820 1.00 46.31 175 ALA A CA 1
ATOM 1349 C C . ALA A 1 175 ? -29.534 -18.104 25.849 1.00 46.31 175 ALA A C 1
ATOM 1351 O O . ALA A 1 175 ? -29.812 -17.691 26.974 1.00 46.31 175 ALA A O 1
ATOM 1352 N N . SER A 1 176 ? -29.729 -19.386 25.504 1.00 48.66 176 SER A N 1
ATOM 1353 C CA . SER A 1 176 ? -30.345 -20.357 26.425 1.00 48.66 176 SER A CA 1
ATOM 1354 C C . SER A 1 176 ? -29.391 -20.835 27.526 1.00 48.66 176 SER A C 1
ATOM 1356 O O . SER A 1 176 ? -29.829 -21.073 28.648 1.00 48.66 176 SER A O 1
ATOM 1358 N N . PHE A 1 177 ? -28.083 -20.902 27.251 1.00 46.56 177 PHE A N 1
ATOM 1359 C CA . PHE A 1 177 ? -27.103 -21.412 28.216 1.00 46.56 177 PHE A CA 1
ATOM 1360 C C . PHE A 1 177 ? -26.806 -20.401 29.335 1.00 46.56 177 PHE A C 1
ATOM 1362 O O . PHE A 1 177 ? -26.734 -20.771 30.503 1.00 46.56 177 PHE A O 1
ATOM 1369 N N . THR A 1 178 ? -26.727 -19.109 29.002 1.00 54.59 178 THR A N 1
ATOM 1370 C CA . THR A 1 178 ? -26.565 -18.032 29.995 1.00 54.59 178 THR A CA 1
ATOM 1371 C C . THR A 1 178 ? -27.845 -17.812 30.810 1.00 54.59 178 THR A C 1
ATOM 1373 O O . THR A 1 178 ? -27.770 -17.556 32.008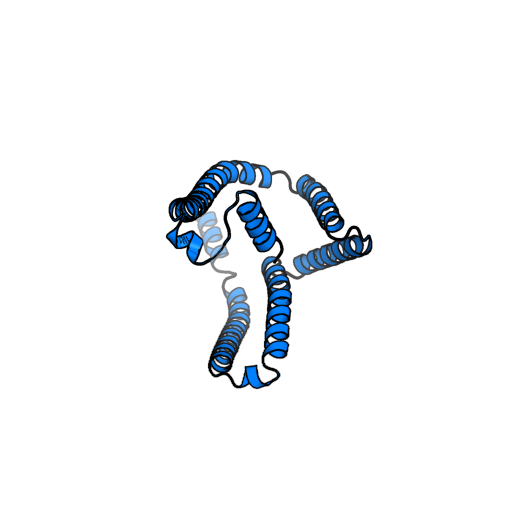 1.00 54.59 178 THR A O 1
ATOM 1376 N N . GLY A 1 179 ? -29.026 -17.969 30.196 1.00 50.22 179 GLY A N 1
ATOM 1377 C CA . GLY A 1 179 ? -30.312 -17.878 30.900 1.00 50.22 179 GLY A CA 1
ATOM 1378 C C . GLY A 1 179 ? -30.596 -19.061 31.836 1.00 50.22 179 GLY A C 1
ATOM 1379 O O . GLY A 1 179 ? -31.196 -18.870 32.889 1.00 50.22 179 GLY A O 1
ATOM 1380 N N . ALA A 1 180 ? -30.139 -20.269 31.488 1.00 52.25 180 ALA A N 1
ATOM 1381 C CA . ALA A 1 180 ? -30.259 -21.447 32.347 1.00 52.25 180 ALA A CA 1
ATOM 1382 C C . ALA A 1 180 ? -29.297 -21.399 33.545 1.00 52.25 180 ALA A C 1
ATOM 1384 O O . ALA A 1 180 ? -29.682 -21.799 34.640 1.00 52.25 180 ALA A O 1
ATOM 1385 N N . MET A 1 181 ? -28.080 -20.866 33.367 1.00 52.22 181 MET A N 1
ATOM 1386 C CA . MET A 1 181 ? -27.118 -20.737 34.469 1.00 52.22 181 MET A CA 1
ATOM 1387 C C . MET A 1 181 ? -27.533 -19.645 35.471 1.00 52.22 181 MET A C 1
ATOM 1389 O O . MET A 1 181 ? -27.487 -19.881 36.672 1.00 52.22 181 MET A O 1
ATOM 1393 N N . ALA A 1 182 ? -28.057 -18.508 34.993 1.00 55.75 182 ALA A N 1
ATOM 1394 C CA . ALA A 1 182 ? -28.569 -17.441 35.862 1.00 55.75 182 ALA A CA 1
ATOM 1395 C C . ALA A 1 182 ? -29.808 -17.854 36.683 1.00 55.75 182 ALA A C 1
ATOM 1397 O O . ALA A 1 182 ? -30.072 -17.272 37.728 1.00 55.75 182 ALA A O 1
ATOM 1398 N N . ARG A 1 183 ? -30.573 -18.857 36.226 1.00 53.97 183 ARG A N 1
ATOM 1399 C CA . ARG A 1 183 ? -31.726 -19.392 36.966 1.00 53.97 183 ARG A CA 1
ATOM 1400 C C . ARG A 1 183 ? -31.328 -20.420 38.031 1.00 53.97 183 ARG A C 1
ATOM 1402 O O . ARG A 1 183 ? -32.085 -20.618 38.967 1.00 53.97 183 ARG A O 1
ATOM 1409 N N . ALA A 1 184 ? -30.155 -21.043 37.904 1.00 53.50 184 ALA A N 1
ATOM 1410 C CA . ALA A 1 184 ? -29.633 -21.985 38.893 1.00 53.50 184 ALA A CA 1
ATOM 1411 C C . ALA A 1 184 ? -28.941 -21.290 40.083 1.00 53.50 184 ALA A C 1
ATOM 1413 O O . ALA A 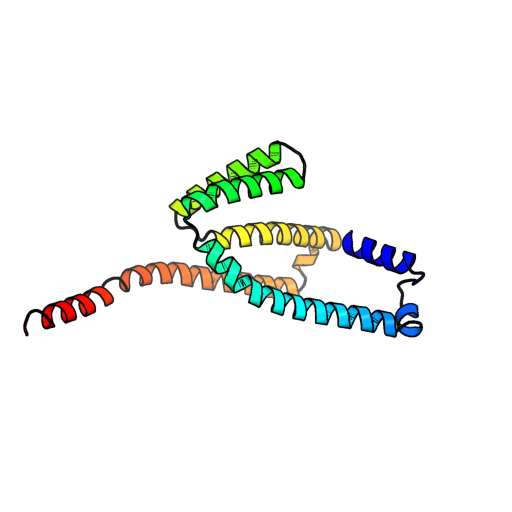1 184 ? -28.861 -21.883 41.151 1.00 53.50 184 ALA A O 1
ATOM 1414 N N . GLU A 1 185 ? -28.471 -20.047 39.916 1.00 55.72 185 GLU A N 1
ATOM 1415 C CA . GLU A 1 185 ? -27.877 -19.244 41.002 1.00 55.72 185 GLU A CA 1
ATOM 1416 C C . GLU A 1 185 ? -28.916 -18.524 41.883 1.00 55.72 185 GLU A C 1
ATOM 1418 O O . GLU A 1 185 ? -28.577 -18.105 42.983 1.00 55.72 185 GLU A O 1
ATOM 1423 N N . ASP A 1 186 ? -30.170 -18.392 41.438 1.00 51.69 186 ASP A N 1
ATOM 1424 C CA . ASP A 1 186 ? -31.264 -17.775 42.220 1.00 51.69 186 ASP A CA 1
ATOM 1425 C C . ASP A 1 186 ? -32.070 -18.821 43.029 1.00 51.69 186 ASP A C 1
ATOM 1427 O O . ASP A 1 186 ? -33.002 -18.487 43.757 1.00 51.69 186 ASP A O 1
ATOM 1431 N N . GLU A 1 187 ? -31.726 -20.110 42.895 1.00 53.34 187 GLU A N 1
ATOM 1432 C CA . GLU A 1 187 ? -32.401 -21.241 43.558 1.00 53.34 187 GLU A CA 1
ATOM 1433 C C . GLU A 1 187 ? -31.527 -21.923 44.639 1.00 53.34 187 GLU A C 1
ATOM 1435 O O . GLU A 1 187 ? -31.895 -22.984 45.150 1.00 53.34 187 GLU A O 1
ATOM 1440 N N . SER A 1 188 ? -30.392 -21.311 45.017 1.00 43.97 188 SER A N 1
ATOM 1441 C CA . SER A 1 188 ? -29.491 -21.745 46.106 1.00 43.97 188 SER A CA 1
ATOM 1442 C C . SER A 1 188 ? -29.247 -20.640 47.126 1.00 43.97 188 SER A C 1
ATOM 1444 O O . SER A 1 188 ? -29.286 -20.938 48.340 1.00 43.97 188 SER A O 1
#

Foldseek 3Di:
DVVVVVVCVVCVVVVHHDDPVCCVPPVVVVVVVVVVVVVVVVVCVVVCVVCVVVVVVVVPPPPVVVVVVVVVVQLVVQCVPPVDVVSSVVSVVVVVVLVVCVVVVHDSVVVVVCVVVVVVVVVVVCVQCVVPNPCSCVDPVNVVVVVVVVVVVVVVVVVVVVVVVCVVVPPPDVVVVVVVVVVVVVVD

Radius of gyration: 26.98 Å; chains: 1; bounding box: 67×44×75 Å